Protein AF-A0A970YTY0-F1 (afdb_monomer_lite)

Secondary structure (DSSP, 8-state):
-PPEEETTEEEP-TTSSSHHHHHHHHHHHHHHHHHHHHHHHHTT----HHHHHHHHHHHHHHHHHHTTT-HHHHHHHHHHHHHHHTTS--HHHHHHHHHHHHHHHHSTTHHHHHHTTS-TTSHHHHHHHHHHHHHHHHHHHSTTT---HHHHHHHHHHHTS-TT-----SS-SSHHHHHHHHH-SHHHHHHHHHHHHHHHHHHHHTT-TTS-HHHHHHHHHHHHHHHHH-

Sequence (230 aa):
MPIYHYNGIVRNSLFFETPNICGAFLTLLLIFMVGFLDFSALENKKKDVLSWLVGALVVLTEFLLVCTYSRAAYLATVISLLFLSIGRRAKAVLLSLLLFVALICFLPSGAKRLASFTEFHEGSIANRILLWQGASAMIAQRPFKGMSFQEIGNYYRAVFLPLDIEARYSTMQSDWLTLGCVHGVWLPFILGTIIIGLALAGATLSFHPAISPSDRSILRCCTAVIIAYI

pLDDT: mean 88.22, std 8.6, range [54.47, 97.69]

Foldseek 3Di:
DDFDDDPNATADPPPHPALQVVLLVLLLLLLVLLLVLLLCVVVVPPCDPVSVVSVVVNLVSLLNNLSNLHPLSLVLNLVLLVLLPPPHPRVSSVVSNVSSVVSLVPDVCSVVSVVCVPVCVDPVNVVLVLLLVLLVVLLVVPQAAAAALQCSQVVCCVPRDDPPDDDTDSASVDPLSRCCNHGHNVVSVVVVCVLVVLLVVLSVVLPDPPDDPSVSSVSSSVSSSSSSVD

Radius of gyration: 20.1 Å; chains: 1; bounding box: 49×34×58 Å

Structure (mmCIF, N/CA/C/O backbone):
data_AF-A0A970YTY0-F1
#
_entry.id   AF-A0A970YTY0-F1
#
loop_
_atom_site.group_PDB
_atom_site.id
_atom_site.type_symbol
_atom_site.label_atom_id
_atom_site.label_alt_id
_atom_site.label_comp_id
_atom_site.label_asym_id
_atom_site.label_entity_id
_atom_site.label_seq_id
_atom_site.pdbx_PDB_ins_code
_atom_site.Cartn_x
_atom_site.Cartn_y
_atom_site.Cartn_z
_atom_site.occupancy
_atom_site.B_iso_or_equiv
_atom_site.auth_seq_id
_atom_site.auth_comp_id
_atom_site.auth_asym_id
_atom_site.auth_atom_id
_atom_site.pdbx_PDB_model_num
ATOM 1 N N . MET A 1 1 ? -13.838 1.989 -20.339 1.00 59.25 1 MET A N 1
ATOM 2 C CA . MET A 1 1 ? -12.649 1.556 -19.572 1.00 59.25 1 MET A CA 1
ATOM 3 C C . MET A 1 1 ? -12.219 0.187 -20.066 1.00 59.25 1 MET A C 1
ATOM 5 O O . MET A 1 1 ? -13.100 -0.579 -20.449 1.00 59.25 1 MET A O 1
ATOM 9 N N . PRO A 1 2 ? -10.912 -0.111 -20.107 1.00 69.94 2 PRO A N 1
ATOM 10 C CA . PRO A 1 2 ? -10.429 -1.444 -20.451 1.00 69.94 2 PRO A CA 1
ATOM 11 C C . PRO A 1 2 ? -10.982 -2.487 -19.470 1.00 69.94 2 PRO A C 1
ATOM 13 O O . PRO A 1 2 ? -10.977 -2.270 -18.260 1.00 69.94 2 PRO A O 1
ATOM 16 N N . ILE A 1 3 ? -11.477 -3.606 -20.001 1.00 78.88 3 ILE A N 1
ATOM 17 C CA . ILE A 1 3 ? -11.935 -4.746 -19.202 1.00 78.88 3 ILE A CA 1
ATOM 18 C C . ILE A 1 3 ? -10.732 -5.661 -18.991 1.00 78.88 3 ILE A C 1
ATOM 20 O O . ILE A 1 3 ? -10.117 -6.131 -19.946 1.00 78.88 3 ILE A O 1
ATOM 24 N N . TYR A 1 4 ? -10.382 -5.900 -17.731 1.00 80.06 4 TYR A N 1
ATOM 25 C CA . TYR A 1 4 ? -9.265 -6.767 -17.374 1.00 80.06 4 TYR A CA 1
ATOM 26 C C . TYR A 1 4 ? -9.775 -8.157 -17.032 1.00 80.06 4 TYR A C 1
ATOM 28 O O . TYR A 1 4 ? -10.757 -8.292 -16.309 1.00 80.06 4 TYR A O 1
ATOM 36 N N . HIS A 1 5 ? -9.070 -9.190 -17.486 1.00 78.12 5 HIS A N 1
ATOM 37 C CA . HIS A 1 5 ? -9.417 -10.577 -17.195 1.00 78.12 5 HIS A CA 1
ATOM 38 C C . HIS A 1 5 ? -8.294 -11.286 -16.427 1.00 78.12 5 HIS A C 1
ATOM 40 O O . HIS A 1 5 ? -7.115 -10.963 -16.576 1.00 78.12 5 HIS A O 1
ATOM 46 N N . TYR A 1 6 ? -8.663 -12.259 -15.598 1.00 71.19 6 TYR A N 1
ATOM 47 C CA . TYR A 1 6 ? -7.765 -13.229 -14.974 1.00 71.19 6 TYR A CA 1
ATOM 48 C C . TYR A 1 6 ? -8.424 -14.605 -15.008 1.00 71.19 6 TYR A C 1
ATOM 50 O O . TYR A 1 6 ? -9.521 -14.766 -14.480 1.00 71.19 6 TYR A O 1
ATOM 58 N N . ASN A 1 7 ? -7.779 -15.591 -15.638 1.00 69.88 7 ASN A N 1
ATOM 59 C CA . ASN A 1 7 ? -8.341 -16.936 -15.819 1.00 69.88 7 ASN A CA 1
ATOM 60 C C . ASN A 1 7 ? -9.781 -16.922 -16.376 1.00 69.88 7 ASN A C 1
ATOM 62 O O . ASN A 1 7 ? -10.650 -17.641 -15.891 1.00 69.88 7 ASN A O 1
ATOM 66 N N . GLY A 1 8 ? -10.054 -16.044 -17.349 1.00 76.62 8 GLY A N 1
ATOM 67 C CA . GLY A 1 8 ? -11.388 -15.858 -17.938 1.00 76.62 8 GLY A CA 1
ATOM 68 C C . GLY A 1 8 ? -12.374 -15.040 -17.090 1.00 76.62 8 GLY A C 1
ATOM 69 O O . GLY A 1 8 ? -13.440 -14.685 -17.583 1.00 76.62 8 GLY A O 1
ATOM 70 N N . ILE A 1 9 ? -12.024 -14.672 -15.854 1.00 81.19 9 ILE A N 1
ATOM 71 C CA . ILE A 1 9 ? -12.875 -13.893 -14.944 1.00 81.19 9 ILE A CA 1
ATOM 72 C C . ILE A 1 9 ? -12.567 -12.404 -15.075 1.00 81.19 9 ILE A C 1
ATOM 74 O O . ILE A 1 9 ? -11.403 -12.008 -15.091 1.00 81.19 9 ILE A O 1
ATOM 78 N N . VAL A 1 10 ? -13.606 -11.571 -15.133 1.00 85.88 10 VAL A N 1
ATOM 79 C CA . VAL A 1 10 ? -13.461 -10.111 -15.135 1.00 85.88 10 VAL A CA 1
ATOM 80 C C . VAL A 1 10 ? -12.918 -9.638 -13.785 1.00 85.88 10 VAL A C 1
ATOM 82 O O . VAL A 1 10 ? -13.485 -9.924 -12.732 1.00 85.88 10 VAL A O 1
ATOM 85 N N . ARG A 1 11 ? -11.815 -8.890 -13.818 1.00 88.56 11 ARG A N 1
ATOM 86 C CA . ARG A 1 11 ? -11.248 -8.207 -12.655 1.00 88.56 11 ARG A CA 1
ATOM 87 C C . ARG A 1 11 ? -11.936 -6.863 -12.499 1.00 88.56 11 ARG A C 1
ATOM 89 O O . ARG A 1 11 ? -11.946 -6.062 -13.433 1.00 88.56 11 ARG A O 1
ATOM 96 N N . ASN A 1 12 ? -12.457 -6.595 -11.310 1.00 87.56 12 ASN A N 1
ATOM 97 C CA . ASN A 1 12 ? -13.110 -5.327 -11.042 1.00 87.56 12 ASN A CA 1
ATOM 98 C C . ASN A 1 12 ? -12.061 -4.213 -10.892 1.00 87.56 12 ASN A C 1
ATOM 100 O O . ASN A 1 12 ? -11.167 -4.303 -10.050 1.00 87.56 12 ASN A O 1
ATOM 104 N N . SER A 1 13 ? -12.158 -3.177 -11.724 1.00 89.44 13 SER A N 1
ATOM 105 C CA . SER A 1 13 ? -11.370 -1.945 -11.605 1.00 89.44 13 SER A CA 1
ATOM 106 C C . SER A 1 13 ? -12.210 -0.749 -11.153 1.00 89.44 13 SER A C 1
ATOM 108 O O . SER A 1 13 ? -11.655 0.331 -10.976 1.00 89.44 13 SER A O 1
ATOM 110 N N . LEU A 1 14 ? -13.523 -0.930 -10.946 1.00 90.12 14 LEU A N 1
ATOM 111 C CA . LEU A 1 14 ? -14.486 0.135 -10.665 1.00 90.12 14 LEU A CA 1
ATOM 112 C C . LEU A 1 14 ? -14.332 1.292 -11.669 1.00 90.12 14 LEU A C 1
ATOM 114 O O . LEU A 1 14 ? -14.596 1.118 -12.855 1.00 90.12 14 LEU A O 1
ATOM 118 N N . PHE A 1 15 ? -13.883 2.451 -11.190 1.00 88.94 15 PHE A N 1
ATOM 119 C CA . PHE A 1 15 ? -13.623 3.664 -11.964 1.00 88.94 15 PHE A CA 1
ATOM 120 C C . PHE A 1 15 ? -12.121 3.970 -12.127 1.00 88.94 15 PHE A C 1
ATOM 122 O O . PHE A 1 15 ? -11.757 5.021 -12.648 1.00 88.94 15 PHE A O 1
ATOM 129 N N . PHE A 1 16 ? -11.240 3.070 -11.684 1.00 89.50 16 PHE A N 1
ATOM 130 C CA . PHE A 1 16 ? -9.793 3.218 -11.821 1.00 89.50 16 PHE A CA 1
ATOM 131 C C . PHE A 1 16 ? -9.287 2.644 -13.144 1.00 89.50 16 PHE A C 1
ATOM 133 O O . PHE A 1 16 ? -9.862 1.715 -13.714 1.00 89.50 16 PHE A O 1
ATOM 140 N N . GLU A 1 17 ? -8.140 3.154 -13.594 1.00 86.38 17 GLU A N 1
ATOM 141 C CA . GLU A 1 17 ? -7.495 2.713 -14.834 1.00 86.38 17 GLU A CA 1
ATOM 142 C C . GLU A 1 17 ? -7.106 1.234 -14.815 1.00 86.38 17 GLU A C 1
ATOM 144 O O . GLU A 1 17 ? -7.150 0.570 -15.851 1.00 86.38 17 GLU A O 1
ATOM 149 N N . THR A 1 18 ? -6.723 0.710 -13.645 1.00 87.62 18 THR A N 1
ATOM 150 C CA . THR A 1 18 ? -6.332 -0.691 -13.472 1.00 87.62 18 THR A CA 1
ATOM 151 C C . THR A 1 18 ? -6.898 -1.276 -12.173 1.00 87.62 18 THR A C 1
ATOM 153 O O . THR A 1 18 ? -7.030 -0.564 -11.172 1.00 87.62 18 THR A O 1
ATOM 156 N N . PRO A 1 19 ? -7.158 -2.597 -12.123 1.00 90.06 19 PRO A N 1
ATOM 157 C CA . PRO A 1 19 ? -7.589 -3.276 -10.899 1.00 90.06 19 PRO A CA 1
ATOM 158 C C . PRO A 1 19 ? -6.538 -3.225 -9.780 1.00 90.06 19 PRO A C 1
ATOM 160 O O . PRO A 1 19 ? -6.877 -3.389 -8.614 1.00 90.06 19 PRO A O 1
ATOM 163 N N . ASN A 1 20 ? -5.261 -2.987 -10.100 1.00 90.56 20 ASN A N 1
ATOM 164 C CA . ASN A 1 20 ? -4.217 -2.868 -9.082 1.00 90.56 20 ASN A CA 1
ATOM 165 C C . ASN A 1 20 ? -4.328 -1.536 -8.325 1.00 90.56 20 ASN A C 1
ATOM 167 O O . ASN A 1 20 ? -4.241 -1.543 -7.101 1.00 90.56 20 ASN A O 1
ATOM 171 N N . ILE A 1 21 ? -4.578 -0.430 -9.040 1.00 90.62 21 ILE A N 1
ATOM 172 C CA . ILE A 1 21 ? -4.816 0.892 -8.434 1.00 90.62 21 ILE A CA 1
ATOM 173 C C . ILE A 1 21 ? -6.101 0.852 -7.601 1.00 90.62 21 ILE A C 1
ATOM 175 O O . ILE A 1 21 ? -6.107 1.287 -6.453 1.00 90.62 21 ILE A O 1
ATOM 179 N N . CYS A 1 22 ? -7.162 0.244 -8.146 1.00 94.38 22 CYS A N 1
ATOM 180 C CA . CYS A 1 22 ? -8.400 0.008 -7.406 1.00 94.38 22 CYS A CA 1
ATOM 181 C C . CYS A 1 22 ? -8.146 -0.778 -6.112 1.00 94.38 22 CYS A C 1
ATOM 183 O O . CYS A 1 22 ? -8.628 -0.395 -5.051 1.00 94.38 22 CYS A O 1
ATOM 185 N N . GLY A 1 23 ? -7.368 -1.863 -6.187 1.00 95.00 23 GLY A N 1
ATOM 186 C CA . GLY A 1 23 ? -7.019 -2.677 -5.025 1.00 95.00 23 GLY A CA 1
ATOM 187 C C . GLY A 1 23 ? -6.269 -1.884 -3.956 1.00 95.00 23 GLY A C 1
ATOM 188 O O . GLY A 1 23 ? -6.644 -1.958 -2.793 1.00 95.00 23 GLY A O 1
ATOM 189 N N . ALA A 1 24 ? -5.274 -1.080 -4.345 1.00 93.62 24 ALA A N 1
ATOM 190 C CA . ALA A 1 24 ? -4.529 -0.232 -3.413 1.00 93.62 24 ALA A CA 1
ATOM 191 C C . ALA A 1 24 ? -5.441 0.783 -2.701 1.00 93.62 24 ALA A C 1
ATOM 193 O O . ALA A 1 24 ? -5.400 0.901 -1.478 1.00 93.62 24 ALA A O 1
ATOM 194 N N . PHE A 1 25 ? -6.322 1.461 -3.445 1.00 95.38 25 PHE A N 1
ATOM 195 C CA . PHE A 1 25 ? -7.298 2.385 -2.863 1.00 95.38 25 PHE A CA 1
ATOM 196 C C . PHE A 1 25 ? -8.231 1.687 -1.862 1.00 95.38 25 PHE A C 1
ATOM 198 O O . PHE A 1 25 ? -8.425 2.180 -0.750 1.00 95.38 25 PHE A O 1
ATOM 205 N N . LEU A 1 26 ? -8.778 0.523 -2.231 1.00 96.94 26 LEU A N 1
ATOM 206 C CA . LEU A 1 26 ? -9.669 -0.251 -1.363 1.00 96.94 26 LEU A CA 1
ATOM 207 C C . LEU A 1 26 ? -8.949 -0.761 -0.106 1.00 96.94 26 LEU A C 1
ATOM 209 O O . LEU A 1 26 ? -9.551 -0.754 0.964 1.00 96.94 26 LEU A O 1
ATOM 213 N N . THR A 1 27 ? -7.670 -1.143 -0.201 1.00 97.06 27 THR A N 1
ATOM 214 C CA . THR A 1 27 ? -6.842 -1.501 0.964 1.00 97.06 27 THR A CA 1
ATOM 215 C C . THR A 1 27 ? -6.724 -0.327 1.937 1.00 97.06 27 THR A C 1
ATOM 217 O O . THR A 1 27 ? -6.990 -0.496 3.126 1.00 97.06 27 THR A O 1
ATOM 220 N N . LEU A 1 28 ? -6.377 0.872 1.454 1.00 95.44 28 LEU A N 1
ATOM 221 C CA . LEU A 1 28 ? -6.255 2.057 2.312 1.00 95.44 28 LEU A CA 1
ATOM 222 C C . LEU A 1 28 ? -7.592 2.394 2.983 1.00 95.44 28 LEU A C 1
ATOM 224 O O . LEU A 1 28 ? -7.646 2.583 4.198 1.00 95.44 28 LEU A O 1
ATOM 228 N N . LEU A 1 29 ? -8.676 2.406 2.203 1.00 96.00 29 LEU A N 1
ATOM 229 C CA . LEU A 1 29 ? -10.026 2.668 2.698 1.00 96.00 29 LEU A CA 1
ATOM 230 C C . LEU A 1 29 ? -10.444 1.665 3.785 1.00 96.00 29 LEU A C 1
ATOM 232 O O . LEU A 1 29 ? -10.962 2.067 4.828 1.00 96.00 29 LEU A O 1
ATOM 236 N N . LEU A 1 30 ? -10.168 0.376 3.570 1.00 96.81 30 LEU A N 1
ATOM 237 C CA . LEU A 1 30 ? -10.457 -0.692 4.524 1.00 96.81 30 LEU A CA 1
ATOM 238 C C . LEU A 1 30 ? -9.720 -0.482 5.852 1.00 96.81 30 LEU A C 1
ATOM 240 O O . LEU A 1 30 ? -10.340 -0.569 6.911 1.00 96.81 30 LEU A O 1
ATOM 244 N N . ILE A 1 31 ? -8.422 -0.166 5.808 1.00 95.25 31 ILE A N 1
ATOM 245 C CA . ILE A 1 31 ? -7.604 0.065 7.010 1.00 95.25 31 ILE A CA 1
ATOM 246 C C . ILE A 1 31 ? -8.180 1.221 7.836 1.00 95.25 31 ILE A C 1
ATOM 248 O O . ILE A 1 31 ? -8.316 1.087 9.054 1.00 95.25 31 ILE A O 1
ATOM 252 N N . PHE A 1 32 ? -8.582 2.319 7.186 1.00 93.25 32 PHE A N 1
ATOM 253 C CA . PHE A 1 32 ? -9.233 3.444 7.863 1.00 93.25 32 PHE A CA 1
ATOM 254 C C . PHE A 1 32 ? -10.568 3.051 8.505 1.00 93.25 32 PHE A C 1
ATOM 256 O O . PHE A 1 32 ? -10.809 3.387 9.665 1.00 93.25 32 PHE A O 1
ATOM 263 N N . MET A 1 33 ? -11.429 2.321 7.792 1.00 94.94 33 MET A N 1
ATOM 264 C CA . MET A 1 33 ? -12.733 1.901 8.320 1.00 94.94 33 MET A CA 1
ATOM 265 C C . MET A 1 33 ? -12.596 0.928 9.497 1.00 94.94 33 MET A C 1
ATOM 267 O O . MET A 1 33 ? -13.270 1.085 10.515 1.00 94.94 33 MET A O 1
ATOM 271 N N . VAL A 1 34 ? -11.698 -0.055 9.398 1.00 93.94 34 VAL A N 1
ATOM 272 C CA . VAL A 1 34 ? -11.428 -1.010 10.483 1.00 93.94 34 VAL A CA 1
ATOM 273 C C . VAL A 1 34 ? -10.799 -0.301 11.684 1.00 93.94 34 VAL A C 1
ATOM 275 O O . VAL A 1 34 ? -11.192 -0.563 12.823 1.00 93.94 34 VAL A O 1
ATOM 278 N N . GLY A 1 35 ? -9.872 0.632 11.447 1.00 90.94 35 GLY A N 1
ATOM 279 C CA . GLY A 1 35 ? -9.285 1.474 12.488 1.00 90.94 35 GLY A CA 1
ATOM 280 C C . GLY A 1 35 ? -10.327 2.328 13.213 1.00 90.94 35 GLY A C 1
ATOM 281 O O . GLY A 1 35 ? -10.313 2.388 14.443 1.00 90.94 35 GLY A O 1
ATOM 282 N N . PHE A 1 36 ? -11.275 2.916 12.475 1.00 90.25 36 PHE A N 1
ATOM 283 C CA . PHE A 1 36 ? -12.407 3.650 13.045 1.00 90.25 36 PHE A CA 1
ATOM 284 C C . PHE A 1 36 ? -13.278 2.754 13.931 1.00 90.25 36 PHE A C 1
ATOM 286 O O . PHE A 1 36 ? -13.535 3.108 15.076 1.00 90.25 36 PHE A O 1
ATOM 293 N N . LEU A 1 37 ? -13.683 1.573 13.450 1.00 90.50 37 LEU A N 1
ATOM 294 C CA . LEU A 1 37 ? -14.506 0.645 14.237 1.00 90.50 37 LEU A CA 1
ATOM 295 C C . LEU A 1 37 ? -13.815 0.207 15.531 1.00 90.50 37 LEU A C 1
ATOM 297 O O . LEU A 1 37 ? -14.468 0.073 16.569 1.00 90.50 37 LEU A O 1
ATOM 301 N N . ASP A 1 38 ? -12.501 -0.008 15.483 1.00 86.94 38 ASP A N 1
ATOM 302 C CA . ASP A 1 38 ? -11.731 -0.358 16.672 1.00 86.94 38 ASP A CA 1
ATOM 303 C C . ASP A 1 38 ? -11.605 0.826 17.644 1.00 86.94 38 ASP A C 1
ATOM 305 O O . ASP A 1 38 ? -11.768 0.658 18.850 1.00 86.94 38 ASP A O 1
ATOM 309 N N . PHE A 1 39 ? -11.396 2.041 17.130 1.00 85.38 39 PHE A N 1
ATOM 310 C CA . PHE A 1 39 ? -11.396 3.265 17.931 1.00 85.38 39 PHE A CA 1
ATOM 311 C C . PHE A 1 39 ? -12.751 3.514 18.614 1.00 85.38 39 PHE A C 1
ATOM 313 O O . PHE A 1 39 ? -12.801 3.724 19.826 1.00 85.38 39 PHE A O 1
ATOM 320 N N . SER A 1 40 ? -13.860 3.420 17.877 1.00 85.06 40 SER A N 1
ATOM 321 C CA . SER A 1 40 ? -15.212 3.595 18.420 1.00 85.06 40 SER A CA 1
ATOM 322 C C . SER A 1 40 ? -15.527 2.584 19.522 1.00 85.06 40 SER A C 1
ATOM 324 O O . SER A 1 40 ? -16.184 2.927 20.506 1.00 85.06 40 SER A O 1
ATOM 326 N N . ALA A 1 41 ? -15.024 1.351 19.394 1.00 82.25 41 ALA A N 1
ATOM 327 C CA . ALA A 1 41 ? -15.160 0.333 20.429 1.00 82.25 41 ALA A CA 1
ATOM 328 C C . ALA A 1 41 ? -14.391 0.684 21.718 1.00 82.25 41 ALA A C 1
ATOM 330 O O . ALA A 1 41 ? -14.854 0.335 22.803 1.00 82.25 41 ALA A O 1
ATOM 331 N N . LEU A 1 42 ? -13.250 1.379 21.621 1.00 79.94 42 LEU A N 1
ATOM 332 C CA . LEU A 1 42 ? -12.454 1.805 22.781 1.00 79.94 42 LEU A CA 1
ATOM 333 C C . LEU A 1 42 ? -13.106 2.947 23.560 1.00 79.94 42 LEU A C 1
ATOM 335 O O . LEU A 1 42 ? -13.037 2.963 24.786 1.00 79.94 42 LEU A O 1
ATOM 339 N N . GLU A 1 43 ? -13.760 3.882 22.874 1.00 80.62 43 GLU A N 1
ATOM 340 C CA . GLU A 1 4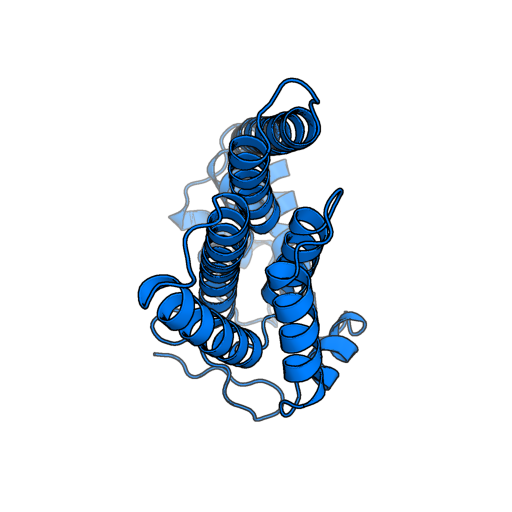3 ? -14.425 5.009 23.537 1.00 80.62 43 GLU A CA 1
ATOM 341 C C . GLU A 1 43 ? -15.737 4.618 24.240 1.00 80.62 43 GLU A C 1
ATOM 343 O O . GLU A 1 43 ? -16.429 5.487 24.768 1.00 80.62 43 GLU A O 1
ATOM 348 N N . ASN A 1 44 ? -16.116 3.328 24.247 1.00 69.38 44 ASN A N 1
ATOM 349 C CA . ASN A 1 44 ? -17.402 2.835 24.761 1.00 69.38 44 ASN A CA 1
ATOM 350 C C . ASN A 1 44 ? -18.613 3.615 24.219 1.00 69.38 44 ASN A C 1
ATOM 352 O O . ASN A 1 44 ? -19.699 3.603 24.810 1.00 69.38 44 ASN A O 1
ATOM 356 N N . LYS A 1 45 ? -18.457 4.275 23.065 1.00 64.75 45 LYS A N 1
ATOM 357 C CA . LYS A 1 45 ? -19.580 4.855 22.344 1.00 64.75 45 LYS A CA 1
ATOM 358 C C . LYS A 1 45 ? -20.476 3.680 21.973 1.00 64.75 45 LYS A C 1
ATOM 360 O O . LYS A 1 45 ? -20.025 2.715 21.353 1.00 64.75 45 LYS A O 1
ATOM 365 N N . LYS A 1 46 ? -21.734 3.704 22.437 1.00 59.44 46 LYS A N 1
ATOM 366 C CA . LYS A 1 46 ? -22.739 2.712 22.025 1.00 59.44 46 LYS A CA 1
ATOM 367 C C . LYS A 1 46 ? -22.649 2.574 20.507 1.00 59.44 46 LYS A C 1
ATOM 369 O O . LYS A 1 46 ? -22.482 3.594 19.849 1.00 59.44 46 LYS A O 1
ATOM 374 N N . LYS A 1 47 ? -22.755 1.342 19.990 1.00 66.75 47 LYS A N 1
ATOM 375 C CA . LYS A 1 47 ? -22.777 1.041 18.548 1.00 66.75 47 LYS A CA 1
ATOM 376 C C . LYS A 1 47 ? -23.888 1.848 17.884 1.00 66.75 47 LYS A C 1
ATOM 378 O O . LYS A 1 47 ? -25.036 1.408 17.822 1.00 66.75 47 LYS A O 1
ATOM 383 N N . ASP A 1 48 ? -23.544 3.055 17.481 1.00 79.62 48 ASP A N 1
ATOM 384 C CA . ASP A 1 48 ? -24.437 3.993 16.848 1.00 79.62 48 ASP A CA 1
ATOM 385 C C . ASP A 1 48 ? -24.696 3.537 15.415 1.00 79.62 48 ASP A C 1
ATOM 387 O O . ASP A 1 48 ? -24.064 2.614 14.889 1.00 79.62 48 ASP A O 1
ATOM 391 N N . VAL A 1 49 ? -25.680 4.165 14.781 1.00 86.06 49 VAL A N 1
ATOM 392 C CA . VAL A 1 49 ? -26.030 3.872 13.388 1.00 86.06 49 VAL A CA 1
ATOM 393 C C . VAL A 1 49 ? -24.794 3.993 12.489 1.00 86.06 49 VAL A C 1
ATOM 395 O O . VAL A 1 49 ? -24.607 3.172 11.595 1.00 86.06 49 VAL A O 1
ATOM 398 N N . LEU A 1 50 ? -23.901 4.945 12.780 1.00 88.75 50 LEU A N 1
ATOM 399 C CA . LEU A 1 50 ? -22.654 5.138 12.047 1.00 88.75 50 LEU A CA 1
ATOM 400 C C . LEU A 1 50 ? -21.736 3.909 12.111 1.00 88.75 50 LEU A C 1
ATOM 402 O O . LEU A 1 50 ? -21.270 3.453 11.072 1.00 88.75 50 LEU A O 1
ATOM 406 N N . SER A 1 51 ? -21.519 3.325 13.290 1.00 88.62 51 SER A N 1
ATOM 407 C CA . SER A 1 51 ? -20.686 2.124 13.450 1.00 88.62 51 SER A CA 1
ATOM 408 C C . SER A 1 51 ? -21.231 0.928 12.659 1.00 88.62 51 SER A C 1
ATOM 410 O O . SER A 1 51 ? -20.464 0.158 12.081 1.00 88.62 51 SER A O 1
ATOM 412 N N . TRP A 1 52 ? -22.556 0.775 12.585 1.00 90.25 52 TRP A N 1
ATOM 413 C CA . TRP A 1 52 ? -23.185 -0.261 11.759 1.00 90.25 52 TRP A CA 1
ATOM 414 C C . TRP A 1 52 ? -23.035 0.007 10.260 1.00 90.25 52 TRP A C 1
ATOM 416 O O . TRP A 1 52 ? -22.716 -0.917 9.512 1.00 90.25 52 TRP A O 1
ATOM 426 N N . LEU A 1 53 ? -23.210 1.259 9.828 1.00 93.50 53 LEU A N 1
ATOM 427 C CA . LEU A 1 53 ? -22.997 1.663 8.436 1.00 93.50 53 LEU A CA 1
ATOM 428 C C . LEU A 1 53 ? -21.545 1.429 8.006 1.00 93.50 53 LEU A C 1
ATOM 430 O O . LEU A 1 53 ? -21.309 0.834 6.958 1.00 93.50 53 LEU A O 1
ATOM 434 N N . VAL A 1 54 ? -20.572 1.818 8.835 1.00 94.75 54 VAL A N 1
ATOM 435 C CA . VAL A 1 54 ? -19.150 1.560 8.566 1.00 94.75 54 VAL A CA 1
ATOM 436 C C . VAL A 1 54 ? -18.870 0.056 8.535 1.00 94.75 54 VAL A C 1
ATOM 438 O O . VAL A 1 54 ? -18.167 -0.404 7.642 1.00 94.75 54 VAL A O 1
ATOM 441 N N . GLY A 1 55 ? -19.468 -0.734 9.432 1.00 94.75 55 GLY A N 1
ATOM 442 C CA . GLY A 1 55 ? -19.367 -2.197 9.395 1.00 94.75 55 GLY A CA 1
ATOM 443 C C . GLY A 1 55 ? -19.871 -2.806 8.081 1.00 94.75 55 GLY A C 1
ATOM 444 O O . GLY A 1 55 ? -19.199 -3.656 7.502 1.00 94.75 55 GLY A O 1
ATOM 445 N N . ALA A 1 56 ? -21.010 -2.340 7.565 1.00 95.88 56 ALA A N 1
ATOM 446 C CA . ALA A 1 56 ? -21.518 -2.774 6.263 1.00 95.88 56 ALA A CA 1
ATOM 447 C C . ALA A 1 56 ? -20.582 -2.362 5.109 1.00 95.88 56 ALA A C 1
ATOM 449 O O . ALA A 1 56 ? -20.342 -3.149 4.191 1.00 95.88 56 ALA A O 1
ATOM 450 N N . LEU A 1 57 ? -20.005 -1.157 5.178 1.00 97.12 57 LEU A N 1
ATOM 451 C CA . LEU A 1 57 ? -19.031 -0.676 4.195 1.00 97.12 57 LEU A CA 1
ATOM 452 C C . LEU A 1 57 ? -17.719 -1.468 4.226 1.00 97.12 57 LEU A C 1
ATOM 454 O O . LEU A 1 57 ? -17.147 -1.691 3.163 1.00 97.12 57 LEU A O 1
ATOM 458 N N . VAL A 1 58 ? -17.267 -1.943 5.391 1.00 97.50 58 VAL A N 1
ATOM 459 C CA . VAL A 1 58 ? -16.106 -2.846 5.506 1.00 97.50 58 VAL A CA 1
ATOM 460 C C . VAL A 1 58 ? -16.349 -4.128 4.715 1.00 97.50 58 VAL A C 1
ATOM 462 O O . VAL A 1 58 ? -15.539 -4.473 3.859 1.00 97.50 58 VAL A O 1
ATOM 465 N N . VAL A 1 59 ? -17.497 -4.784 4.926 1.00 97.50 59 VAL A N 1
ATOM 466 C CA . VAL A 1 59 ? -17.858 -6.024 4.214 1.00 97.50 59 VAL A CA 1
ATOM 467 C C . VAL A 1 59 ? -17.892 -5.800 2.700 1.00 97.50 59 VAL A C 1
ATOM 469 O O . VAL A 1 59 ? -17.321 -6.582 1.938 1.00 97.50 59 VAL A O 1
ATOM 472 N N . LEU A 1 60 ? -18.526 -4.712 2.252 1.00 97.31 60 LEU A N 1
ATOM 473 C CA . LEU A 1 60 ? -18.582 -4.359 0.833 1.00 97.31 60 LEU A CA 1
ATOM 474 C C . LEU A 1 60 ? -17.185 -4.075 0.260 1.00 97.31 60 LEU A C 1
ATOM 476 O O . LEU A 1 60 ? -16.859 -4.538 -0.832 1.00 97.31 60 LEU A O 1
ATOM 480 N N . THR A 1 61 ? -16.356 -3.333 0.994 1.00 97.69 61 THR A N 1
ATOM 481 C CA . THR A 1 61 ? -14.999 -2.962 0.572 1.00 97.69 61 THR A CA 1
ATOM 482 C C . THR A 1 61 ? -14.119 -4.198 0.426 1.00 97.69 61 THR A C 1
ATOM 484 O O . THR A 1 61 ? -13.443 -4.332 -0.591 1.00 97.69 61 THR A O 1
ATOM 487 N N . GLU A 1 62 ? -14.163 -5.136 1.376 1.00 97.38 62 GLU A N 1
ATOM 488 C CA . GLU A 1 62 ? -13.421 -6.399 1.283 1.00 97.38 62 GLU A CA 1
ATOM 489 C C . GLU A 1 62 ? -13.869 -7.239 0.089 1.00 97.38 62 GLU A C 1
ATOM 491 O O . GLU A 1 62 ? -13.028 -7.732 -0.664 1.00 97.38 62 GLU A O 1
ATOM 496 N N . PHE A 1 63 ? -15.181 -7.352 -0.138 1.00 96.12 63 PHE A N 1
ATOM 497 C CA . PHE A 1 63 ? -15.709 -8.061 -1.301 1.00 96.12 63 PHE A CA 1
ATOM 498 C C . PHE A 1 63 ? -15.184 -7.459 -2.614 1.00 96.12 63 PHE A C 1
ATOM 500 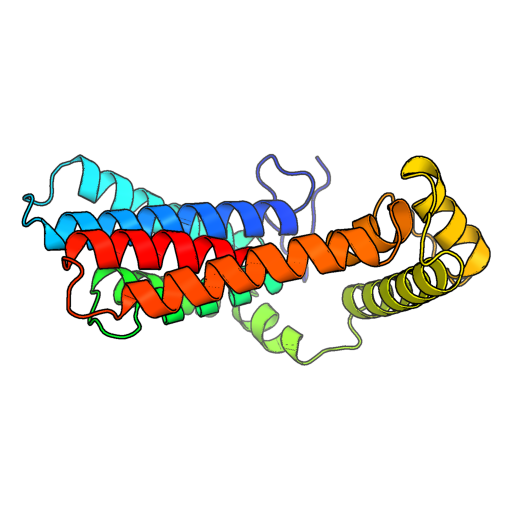O O . PHE A 1 63 ? -14.649 -8.178 -3.464 1.00 96.12 63 PHE A O 1
ATOM 507 N N . LEU A 1 64 ? -15.275 -6.132 -2.764 1.00 95.81 64 LEU A N 1
ATOM 508 C CA . LEU A 1 64 ? -14.762 -5.425 -3.939 1.00 95.81 64 LEU A CA 1
ATOM 509 C C . LEU A 1 64 ? -13.246 -5.592 -4.093 1.00 95.81 64 LEU A C 1
ATOM 511 O O . LEU A 1 64 ? -12.775 -5.798 -5.212 1.00 95.81 64 LEU A O 1
ATOM 515 N N . LEU A 1 65 ? -12.495 -5.561 -2.988 1.00 96.00 65 LEU A N 1
ATOM 516 C CA . LEU A 1 65 ? -11.044 -5.742 -2.973 1.00 96.00 65 LEU A CA 1
ATOM 517 C C . LEU A 1 65 ? -10.669 -7.132 -3.490 1.00 96.00 65 LEU A C 1
ATOM 519 O O . LEU A 1 65 ? -9.826 -7.239 -4.383 1.00 96.00 65 LEU A O 1
ATOM 523 N N . VAL A 1 66 ? -11.338 -8.190 -3.023 1.00 94.56 66 VAL A N 1
ATOM 524 C CA . VAL A 1 66 ? -11.124 -9.558 -3.529 1.00 94.56 66 VAL A CA 1
ATOM 525 C C . VAL A 1 66 ? -11.497 -9.661 -5.016 1.00 94.56 66 VAL A C 1
ATOM 527 O O . VAL A 1 66 ? -10.782 -10.277 -5.804 1.00 94.56 66 VAL A O 1
ATOM 530 N N . CYS A 1 67 ? -12.528 -8.950 -5.475 1.00 92.69 67 CYS A N 1
ATOM 531 C CA . CYS A 1 67 ? -12.887 -8.924 -6.899 1.00 92.69 67 CYS A CA 1
ATOM 532 C C . CYS A 1 67 ? -11.854 -8.216 -7.803 1.00 92.69 67 CYS A C 1
ATOM 534 O O . CYS A 1 67 ? -11.930 -8.333 -9.030 1.00 92.69 67 CYS A O 1
ATOM 536 N N . THR A 1 68 ? -10.868 -7.503 -7.245 1.00 93.19 68 THR A N 1
ATOM 537 C CA . THR A 1 68 ? -9.757 -6.932 -8.034 1.00 93.19 68 THR A CA 1
ATOM 538 C C . THR A 1 68 ? -8.727 -7.986 -8.456 1.00 93.19 68 THR A C 1
ATOM 540 O O . THR A 1 68 ? -7.964 -7.772 -9.411 1.00 93.19 68 THR A O 1
ATOM 543 N N . TYR A 1 69 ? -8.657 -9.117 -7.741 1.00 90.12 69 TYR A N 1
ATOM 544 C CA . TYR A 1 69 ? -7.630 -10.157 -7.892 1.00 90.12 69 TYR A CA 1
ATOM 545 C C . TYR A 1 69 ? -6.187 -9.604 -7.900 1.00 90.12 69 TYR A C 1
ATOM 547 O O . TYR A 1 69 ? -5.289 -10.137 -8.569 1.00 90.12 69 TYR A O 1
ATOM 555 N N . SER A 1 70 ? -5.953 -8.491 -7.194 1.00 90.31 70 SER A N 1
ATOM 556 C CA . SER A 1 70 ? -4.635 -7.869 -7.054 1.00 90.31 70 SER A CA 1
ATOM 557 C C . SER A 1 70 ? -3.844 -8.537 -5.925 1.00 90.31 70 SER A C 1
ATOM 559 O O . SER A 1 70 ? -4.111 -8.310 -4.749 1.00 90.31 70 SER A O 1
ATOM 561 N N . ARG A 1 71 ? -2.824 -9.330 -6.285 1.00 87.56 71 ARG A N 1
ATOM 562 C CA . ARG A 1 71 ? -1.913 -9.987 -5.323 1.00 87.56 71 ARG A CA 1
ATOM 563 C C . ARG A 1 71 ? -1.281 -8.994 -4.348 1.00 87.56 71 ARG A C 1
ATOM 565 O O . ARG A 1 71 ? -1.255 -9.243 -3.150 1.00 87.56 71 ARG A O 1
ATOM 572 N N . ALA A 1 72 ? -0.808 -7.863 -4.870 1.00 87.88 72 ALA A N 1
ATOM 573 C CA . ALA A 1 72 ? -0.194 -6.821 -4.055 1.00 87.88 72 ALA A CA 1
ATOM 574 C C . ALA A 1 72 ? -1.194 -6.241 -3.043 1.00 87.88 72 ALA A C 1
ATOM 576 O O . ALA A 1 72 ? -0.853 -6.104 -1.876 1.00 87.88 72 ALA A O 1
ATOM 577 N N . ALA A 1 73 ? -2.445 -6.000 -3.459 1.00 93.06 73 ALA A N 1
ATOM 578 C CA . ALA A 1 73 ? -3.484 -5.520 -2.547 1.00 93.06 73 ALA A CA 1
ATOM 579 C C . ALA A 1 73 ? -3.819 -6.557 -1.465 1.00 93.06 73 ALA A C 1
ATOM 581 O O . ALA A 1 73 ? -3.986 -6.193 -0.310 1.00 93.06 73 ALA A O 1
ATOM 582 N N . TYR A 1 74 ? -3.863 -7.854 -1.802 1.00 94.12 74 TYR A N 1
ATOM 583 C CA . TYR A 1 74 ? -4.106 -8.905 -0.804 1.00 94.12 74 TYR A CA 1
ATOM 584 C C . TYR A 1 74 ? -3.012 -8.926 0.259 1.00 94.12 74 TYR A C 1
ATOM 586 O O . TYR A 1 74 ? -3.312 -8.962 1.450 1.00 94.12 74 TYR A O 1
ATOM 594 N N . LEU A 1 75 ? -1.752 -8.883 -0.179 1.00 92.50 75 LEU A N 1
ATOM 595 C CA . LEU A 1 75 ? -0.606 -8.896 0.719 1.00 92.50 75 LEU A CA 1
ATOM 596 C C . LEU A 1 75 ? -0.581 -7.645 1.607 1.00 92.50 75 LEU A C 1
ATOM 598 O O . LEU A 1 75 ? -0.465 -7.779 2.823 1.00 92.50 75 LEU A O 1
ATOM 602 N N . ALA A 1 76 ? -0.760 -6.458 1.018 1.00 93.94 76 ALA A N 1
ATOM 603 C CA . ALA A 1 76 ? -0.820 -5.195 1.751 1.00 93.94 76 ALA A CA 1
ATOM 604 C C . ALA A 1 76 ? -1.942 -5.205 2.802 1.00 93.94 76 ALA A C 1
ATOM 606 O O . ALA A 1 76 ? -1.701 -4.894 3.966 1.00 93.94 76 ALA A O 1
ATOM 607 N N . THR A 1 77 ? -3.146 -5.659 2.433 1.00 95.56 77 THR A N 1
ATOM 608 C CA . THR A 1 77 ? -4.277 -5.784 3.364 1.00 95.56 77 THR A CA 1
ATOM 609 C C . THR A 1 77 ? -3.954 -6.705 4.539 1.00 95.56 77 THR A C 1
ATOM 611 O O . THR A 1 77 ? -4.170 -6.323 5.689 1.00 95.56 77 THR A O 1
ATOM 614 N N . VAL A 1 78 ? -3.408 -7.900 4.284 1.00 94.94 78 VAL A N 1
ATOM 615 C CA . VAL A 1 78 ? -3.065 -8.855 5.351 1.00 94.94 78 VAL A CA 1
ATOM 616 C C . VAL A 1 78 ? -1.996 -8.281 6.278 1.00 94.94 78 VAL A C 1
ATOM 618 O O . VAL A 1 78 ? -2.177 -8.314 7.493 1.00 94.94 78 VAL A O 1
ATOM 621 N N . ILE A 1 79 ? -0.913 -7.716 5.735 1.00 94.25 79 ILE A N 1
ATOM 622 C CA . ILE A 1 79 ? 0.173 -7.132 6.537 1.00 94.25 79 ILE A CA 1
ATOM 623 C C . ILE A 1 79 ? -0.355 -5.989 7.411 1.00 94.25 79 ILE A C 1
ATOM 625 O O . ILE A 1 79 ? -0.084 -5.963 8.613 1.00 94.25 79 ILE A O 1
ATOM 629 N N . SER A 1 80 ? -1.151 -5.079 6.849 1.00 93.19 80 SER A N 1
ATOM 630 C CA . SER A 1 80 ? -1.685 -3.940 7.596 1.00 93.19 80 SER A CA 1
ATOM 631 C C . SER A 1 80 ? -2.697 -4.349 8.666 1.00 93.19 80 SER A C 1
ATOM 633 O O . SER A 1 80 ? -2.642 -3.823 9.778 1.00 93.19 80 SER A O 1
ATOM 635 N N . LEU A 1 81 ? -3.581 -5.317 8.397 1.00 93.19 81 LEU A N 1
ATOM 636 C CA . LEU A 1 81 ? -4.502 -5.849 9.410 1.00 93.19 81 LEU A CA 1
ATOM 637 C C . LEU A 1 81 ? -3.753 -6.592 10.525 1.00 93.19 81 LEU A C 1
ATOM 639 O O . LEU A 1 81 ? -4.062 -6.408 11.704 1.00 93.19 81 LEU A O 1
ATOM 643 N N . LEU A 1 82 ? -2.730 -7.383 10.182 1.00 92.81 82 LEU A N 1
ATOM 644 C CA . LEU A 1 82 ? -1.871 -8.028 11.174 1.00 92.81 82 LEU A CA 1
ATOM 645 C C . LEU A 1 82 ? -1.176 -6.983 12.043 1.00 92.81 82 LEU A C 1
ATOM 647 O O . LEU A 1 82 ? -1.242 -7.093 13.265 1.00 92.81 82 LEU A O 1
ATOM 651 N N . PHE A 1 83 ? -0.607 -5.934 11.447 1.00 90.38 83 PHE A N 1
ATOM 652 C CA . PHE A 1 83 ? -0.006 -4.831 12.191 1.00 90.38 83 PHE A CA 1
ATOM 653 C C . PHE A 1 83 ? -1.015 -4.152 13.134 1.00 90.38 83 PHE A C 1
ATOM 655 O O . PHE A 1 83 ? -0.718 -3.953 14.314 1.00 90.38 83 PHE A O 1
ATOM 662 N N . LEU A 1 84 ? -2.242 -3.878 12.670 1.00 89.06 84 LEU A N 1
ATOM 663 C CA . LEU A 1 84 ? -3.312 -3.321 13.509 1.00 89.06 84 LEU A CA 1
ATOM 664 C C . LEU A 1 84 ? -3.681 -4.215 14.700 1.00 89.06 84 LEU A C 1
ATOM 666 O O . LEU A 1 84 ? -4.122 -3.694 15.732 1.00 89.06 84 LEU A O 1
ATOM 670 N N . SER A 1 85 ? -3.511 -5.533 14.567 1.00 87.88 85 SER A N 1
ATOM 671 C CA . SER A 1 85 ? -3.793 -6.518 15.615 1.00 87.88 85 SER A CA 1
ATOM 672 C C . SER A 1 85 ? -2.683 -6.645 16.670 1.00 87.88 85 SER A C 1
ATOM 674 O O . SER A 1 85 ? -2.924 -7.177 17.755 1.00 87.88 85 SER A O 1
ATOM 676 N N . ILE A 1 86 ? -1.471 -6.135 16.412 1.00 85.12 86 ILE A N 1
ATOM 677 C CA . ILE A 1 86 ? -0.348 -6.281 17.349 1.00 85.12 86 ILE A CA 1
ATOM 678 C C . ILE A 1 86 ? -0.666 -5.565 18.668 1.00 85.12 86 ILE A C 1
ATOM 680 O O . ILE A 1 86 ? -1.076 -4.404 18.711 1.00 85.12 86 ILE A O 1
ATOM 684 N N . GLY A 1 87 ? -0.464 -6.277 19.779 1.00 69.12 87 GLY A N 1
ATOM 685 C CA . GLY A 1 87 ? -0.626 -5.735 21.127 1.00 69.12 87 GLY A CA 1
ATOM 686 C C . GLY A 1 87 ? -2.074 -5.434 21.528 1.00 69.12 87 GLY A C 1
ATOM 687 O O . GLY A 1 87 ? -2.274 -4.671 22.471 1.00 69.12 87 GLY A O 1
ATOM 688 N N . ARG A 1 88 ? -3.086 -5.970 20.821 1.00 70.94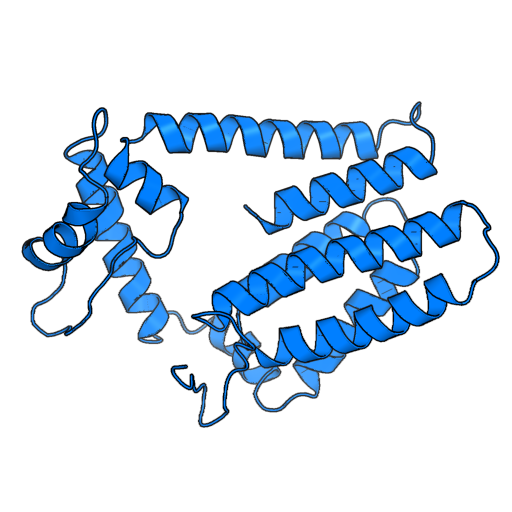 88 ARG A N 1
ATOM 689 C CA . ARG A 1 88 ? -4.502 -5.903 21.235 1.00 70.94 88 ARG A CA 1
ATOM 690 C C . ARG A 1 88 ? -5.362 -7.000 20.601 1.00 70.94 88 ARG A C 1
ATOM 692 O O . ARG A 1 88 ? -5.204 -7.340 19.438 1.00 70.94 88 ARG A O 1
ATOM 699 N N . ARG A 1 89 ? -6.371 -7.489 21.328 1.00 67.50 89 ARG A N 1
ATOM 700 C CA . ARG A 1 89 ? -7.438 -8.334 20.755 1.00 67.50 89 ARG A CA 1
ATOM 701 C C . ARG A 1 89 ? -8.542 -7.458 20.157 1.00 67.50 89 ARG A C 1
ATOM 703 O O . ARG A 1 89 ? -9.659 -7.418 20.671 1.00 67.50 89 ARG A O 1
ATOM 710 N N . ALA A 1 90 ? -8.205 -6.734 19.093 1.00 80.31 90 ALA A N 1
ATOM 711 C CA . ALA A 1 90 ? -9.148 -5.907 18.346 1.00 80.31 90 ALA A CA 1
ATOM 712 C C . ALA A 1 90 ? -10.149 -6.806 17.606 1.00 80.31 90 ALA A C 1
ATOM 714 O O . ALA A 1 90 ? -9.848 -7.349 16.542 1.00 80.31 90 ALA A O 1
ATOM 715 N N . LYS A 1 91 ? -11.341 -7.006 18.188 1.00 88.31 91 LYS A N 1
ATOM 716 C CA . LYS A 1 91 ? -12.377 -7.883 17.610 1.00 88.31 91 LYS A CA 1
ATOM 717 C C . LYS A 1 91 ? -12.719 -7.481 16.174 1.00 88.31 91 LYS A C 1
ATOM 719 O O . LYS A 1 91 ? -12.872 -8.363 15.341 1.00 88.31 91 LYS A O 1
ATOM 724 N N . ALA A 1 92 ? -12.799 -6.180 15.882 1.00 89.81 92 ALA A N 1
ATOM 725 C CA . ALA A 1 92 ? -13.075 -5.677 14.536 1.00 89.81 92 ALA A CA 1
ATOM 726 C C . ALA A 1 92 ? -11.984 -6.085 13.531 1.00 89.81 92 ALA A C 1
ATOM 728 O O . ALA A 1 92 ? -12.302 -6.588 12.459 1.00 89.81 92 ALA A O 1
ATOM 729 N N . VAL A 1 93 ? -10.708 -5.955 13.915 1.00 92.56 93 VAL A N 1
ATOM 730 C CA . VAL A 1 93 ? -9.560 -6.360 13.086 1.00 92.56 93 VAL A CA 1
ATOM 731 C C . VAL A 1 93 ? -9.562 -7.869 12.847 1.00 92.56 93 VAL A C 1
ATOM 733 O O . VAL A 1 93 ? -9.390 -8.305 11.716 1.00 92.56 93 VAL A O 1
ATOM 736 N N . LEU A 1 94 ? -9.797 -8.675 13.890 1.00 93.06 94 LEU A N 1
ATOM 737 C CA . LEU A 1 94 ? -9.851 -10.133 13.752 1.00 93.06 94 LEU A CA 1
ATOM 738 C C . LEU A 1 94 ? -11.014 -10.578 12.854 1.00 93.06 94 LEU A C 1
ATOM 740 O O . LEU A 1 94 ? -10.830 -11.452 12.015 1.00 93.06 94 LEU A O 1
ATOM 744 N N . LEU A 1 95 ? -12.198 -9.982 13.019 1.00 94.44 95 LEU A N 1
ATOM 745 C CA . LEU A 1 95 ? -13.363 -10.290 12.186 1.00 94.44 95 LEU A CA 1
ATOM 746 C C . LEU A 1 95 ? -13.131 -9.904 10.722 1.00 94.44 95 LEU A C 1
ATOM 748 O O . LEU A 1 95 ? -13.445 -10.706 9.850 1.00 94.44 95 LEU A O 1
ATOM 752 N N . SER A 1 96 ? -12.543 -8.732 10.467 1.00 96.00 96 SER A N 1
ATOM 753 C CA . SER A 1 96 ? -12.133 -8.293 9.126 1.00 96.00 96 SER A CA 1
ATOM 754 C C . SER A 1 96 ? -11.106 -9.253 8.518 1.00 96.00 96 SER A C 1
ATOM 756 O O . SER A 1 96 ? -11.308 -9.757 7.422 1.00 96.00 96 SER A O 1
ATOM 758 N N . LEU A 1 97 ? -10.061 -9.639 9.260 1.00 95.56 97 LEU A N 1
ATOM 759 C CA . LEU A 1 97 ? -9.062 -10.592 8.765 1.00 95.56 97 LEU A CA 1
ATOM 760 C C . LEU A 1 97 ? -9.679 -11.959 8.418 1.00 95.56 97 LEU A C 1
ATOM 762 O O . LEU A 1 97 ? -9.372 -12.525 7.370 1.00 95.56 97 LEU A O 1
ATOM 766 N N . LEU A 1 98 ? -10.558 -12.488 9.276 1.00 95.56 98 LEU A N 1
ATOM 767 C CA . LEU A 1 98 ? -11.243 -13.761 9.033 1.00 95.56 98 LEU A CA 1
ATOM 768 C C . LEU A 1 98 ? -12.189 -13.682 7.833 1.00 95.56 98 LEU A C 1
ATOM 770 O O . LEU A 1 98 ? -12.207 -14.603 7.017 1.00 95.56 98 LEU A O 1
ATOM 774 N N . LEU A 1 99 ? -12.950 -12.592 7.714 1.00 96.56 99 LEU A N 1
ATOM 775 C CA . LEU A 1 99 ? -13.842 -12.357 6.583 1.00 96.56 99 LEU A CA 1
ATOM 776 C C . LEU A 1 99 ? -13.050 -12.238 5.280 1.00 96.56 99 LEU A C 1
ATOM 778 O O . LEU A 1 99 ? -13.390 -12.904 4.306 1.00 96.56 99 LEU A O 1
ATOM 782 N N . PHE A 1 100 ? -11.955 -11.481 5.280 1.00 96.06 100 PHE A N 1
ATOM 783 C CA . PHE A 1 100 ? -11.086 -11.318 4.124 1.00 96.06 100 PHE A CA 1
ATOM 784 C C . PHE A 1 100 ? -10.512 -12.656 3.640 1.00 96.06 100 PHE A C 1
ATOM 786 O O . PHE A 1 100 ? -10.600 -12.985 2.455 1.00 96.06 100 PHE A O 1
ATOM 793 N N . VAL A 1 101 ? -9.984 -13.471 4.560 1.00 94.31 101 VAL A N 1
ATOM 794 C CA . VAL A 1 101 ? -9.484 -14.819 4.243 1.00 94.31 101 VAL A CA 1
ATOM 795 C C . VAL A 1 101 ? -10.611 -15.709 3.714 1.00 94.31 101 VAL A C 1
ATOM 797 O O . VAL A 1 101 ? -10.430 -16.375 2.695 1.00 94.31 101 VAL A O 1
ATOM 800 N N . ALA A 1 102 ? -11.788 -15.683 4.346 1.00 94.56 102 ALA A N 1
ATOM 801 C CA . ALA A 1 102 ? -12.946 -16.441 3.882 1.00 94.56 102 ALA A CA 1
ATOM 802 C C . ALA A 1 102 ? -13.346 -16.032 2.455 1.00 94.56 102 ALA A C 1
ATOM 804 O O . ALA A 1 102 ? -13.493 -16.895 1.593 1.00 94.56 102 ALA A O 1
ATOM 805 N N . LEU A 1 103 ? -13.449 -14.733 2.167 1.00 94.25 103 LEU A N 1
ATOM 806 C CA . LEU A 1 103 ? -13.771 -14.227 0.833 1.00 94.25 103 LEU A CA 1
ATOM 807 C C . LEU A 1 103 ? -12.765 -14.716 -0.214 1.00 94.25 103 LEU A C 1
ATOM 809 O O . LEU A 1 103 ? -13.177 -15.175 -1.276 1.00 94.25 103 LEU A O 1
ATOM 813 N N . ILE A 1 104 ? -11.463 -14.705 0.080 1.00 92.00 104 ILE A N 1
ATOM 814 C CA . ILE A 1 104 ? -10.456 -15.235 -0.852 1.00 92.00 104 ILE A CA 1
ATOM 815 C C . ILE A 1 104 ? -10.651 -16.740 -1.102 1.00 92.00 104 ILE A C 1
ATOM 817 O O . ILE A 1 104 ? -10.501 -17.197 -2.238 1.00 92.00 104 ILE A O 1
ATOM 821 N N . CYS A 1 105 ? -10.984 -17.511 -0.066 1.00 89.56 105 CYS A N 1
ATOM 822 C CA . CYS A 1 105 ? -11.215 -18.951 -0.180 1.00 89.56 105 CYS A CA 1
ATOM 823 C C . CYS A 1 105 ? -12.497 -19.299 -0.953 1.00 89.56 105 CYS A C 1
ATOM 825 O O . CYS A 1 105 ? -12.495 -20.269 -1.708 1.00 89.56 105 CYS A O 1
ATOM 827 N N . PHE A 1 106 ? -13.574 -18.527 -0.777 1.00 88.88 106 PHE A N 1
ATOM 828 C CA . PHE A 1 106 ? -14.886 -18.823 -1.360 1.00 88.88 106 PHE A CA 1
ATOM 829 C C . PHE A 1 106 ? -15.126 -18.175 -2.731 1.00 88.88 106 PHE A C 1
ATOM 831 O O . PHE A 1 106 ? -15.941 -18.690 -3.498 1.00 88.88 106 PHE A O 1
ATOM 838 N N . LEU A 1 107 ? -14.446 -17.073 -3.076 1.00 86.00 107 LEU A N 1
ATOM 839 C CA . LEU A 1 107 ? -14.633 -16.444 -4.384 1.00 86.00 107 LEU A CA 1
ATOM 840 C C . LEU A 1 107 ? -13.953 -17.249 -5.510 1.00 86.00 107 LEU A C 1
ATOM 842 O O . LEU A 1 107 ? -12.822 -17.726 -5.347 1.00 86.00 107 LEU A O 1
ATOM 846 N N . PRO A 1 108 ? -14.594 -17.354 -6.694 1.00 73.88 108 PRO A N 1
ATOM 847 C CA . PRO A 1 108 ? -14.015 -18.026 -7.853 1.00 73.88 108 PRO A CA 1
ATOM 848 C C . PRO A 1 108 ? -12.616 -17.493 -8.180 1.00 73.88 108 PRO A C 1
ATOM 850 O O . PRO A 1 108 ? -12.411 -16.297 -8.319 1.00 73.88 108 PRO A O 1
ATOM 853 N N . SER A 1 109 ? -11.631 -18.381 -8.312 1.00 81.00 109 SER A N 1
ATOM 854 C CA . SER A 1 109 ? -10.222 -18.028 -8.571 1.00 81.00 109 SER A CA 1
ATOM 855 C C . SER A 1 109 ? -9.508 -17.194 -7.494 1.00 81.00 109 SER A C 1
ATOM 857 O O . SER A 1 109 ? -8.334 -16.882 -7.690 1.00 81.00 109 SER A O 1
ATOM 859 N N . GLY A 1 110 ? -10.126 -16.896 -6.344 1.00 77.81 110 GLY A N 1
ATOM 860 C CA . GLY A 1 110 ? -9.452 -16.231 -5.222 1.00 77.81 110 GLY A CA 1
ATOM 861 C C . GLY A 1 110 ? -8.297 -17.078 -4.675 1.00 77.81 110 GLY A C 1
ATOM 862 O O . GLY A 1 110 ? -7.145 -16.639 -4.672 1.00 77.81 110 GLY A O 1
ATOM 863 N N . ALA A 1 111 ? -8.571 -18.345 -4.353 1.00 77.19 111 ALA A N 1
ATOM 864 C CA . ALA A 1 111 ? -7.552 -19.315 -3.946 1.00 77.19 111 ALA A CA 1
ATOM 865 C C . ALA A 1 111 ? -6.510 -19.590 -5.048 1.00 77.19 111 ALA A C 1
ATOM 867 O O . ALA A 1 111 ? -5.320 -19.699 -4.762 1.00 77.19 111 ALA A O 1
ATOM 868 N N . LYS A 1 112 ? -6.924 -19.624 -6.326 1.00 80.06 112 LYS A N 1
ATOM 869 C CA . LYS A 1 112 ? -5.984 -19.745 -7.460 1.00 80.06 112 LYS A CA 1
ATOM 870 C C . LYS A 1 112 ? -5.042 -18.546 -7.533 1.00 80.06 112 LYS A C 1
ATOM 872 O O . LYS A 1 112 ? -3.869 -18.705 -7.849 1.00 80.06 112 LYS A O 1
ATOM 877 N N . ARG A 1 113 ? -5.526 -17.350 -7.180 1.00 79.75 113 ARG A N 1
ATOM 878 C CA . ARG A 1 113 ? -4.684 -16.158 -7.119 1.00 79.75 113 ARG A CA 1
ATOM 879 C C . ARG A 1 113 ? -3.652 -16.243 -5.998 1.00 79.75 113 ARG A C 1
ATOM 881 O O . ARG A 1 113 ? -2.516 -15.835 -6.227 1.00 79.75 113 ARG A O 1
ATOM 888 N N . LEU A 1 114 ? -4.008 -16.816 -4.846 1.00 76.56 114 LEU A N 1
ATOM 889 C CA . LEU A 1 114 ? -3.040 -17.137 -3.790 1.00 76.56 114 LEU A CA 1
ATOM 890 C C . LEU A 1 114 ? -2.008 -18.175 -4.256 1.00 76.56 114 LEU A C 1
ATOM 892 O O . LEU A 1 114 ? -0.816 -17.970 -4.063 1.00 76.56 114 LEU A O 1
ATOM 896 N N . ALA A 1 115 ? -2.439 -19.241 -4.933 1.00 77.06 115 ALA A N 1
ATOM 897 C CA . ALA A 1 115 ? -1.525 -20.248 -5.477 1.00 77.06 115 ALA A CA 1
ATOM 898 C C . ALA A 1 115 ? -0.564 -19.654 -6.528 1.00 77.06 115 ALA A C 1
ATOM 900 O O . ALA A 1 115 ? 0.621 -19.967 -6.533 1.00 77.06 115 ALA A O 1
ATOM 901 N N . SER A 1 116 ? -1.027 -18.697 -7.340 1.00 75.75 116 SER A N 1
ATOM 902 C CA . SER A 1 116 ? -0.186 -18.011 -8.334 1.00 75.75 116 SER A CA 1
ATOM 903 C C . SER A 1 116 ? 0.914 -17.116 -7.739 1.00 75.75 116 SER A C 1
ATOM 905 O O . SER A 1 116 ? 1.679 -16.519 -8.493 1.00 75.75 116 SER A O 1
ATOM 907 N N . PHE A 1 117 ? 1.020 -16.957 -6.411 1.00 69.62 117 PHE A N 1
ATOM 908 C CA . PHE A 1 117 ? 2.171 -16.261 -5.813 1.00 69.62 117 PHE A CA 1
ATOM 909 C C . PHE A 1 117 ? 3.489 -17.012 -6.037 1.00 69.62 117 PHE A C 1
ATOM 911 O O . PHE A 1 117 ? 4.535 -16.372 -6.079 1.00 69.62 117 PHE A O 1
ATOM 918 N N . THR A 1 118 ? 3.449 -18.337 -6.204 1.00 65.62 118 THR A N 1
ATOM 919 C CA . THR A 1 118 ? 4.649 -19.160 -6.423 1.00 65.62 118 THR A CA 1
ATOM 920 C C . THR A 1 118 ? 5.014 -19.315 -7.902 1.00 65.62 118 THR A C 1
ATOM 922 O O . THR A 1 118 ? 6.076 -19.842 -8.226 1.00 65.62 118 THR A O 1
ATOM 925 N N . GLU A 1 119 ? 4.164 -18.842 -8.816 1.00 68.31 119 GLU A N 1
ATOM 926 C CA . GLU A 1 119 ? 4.364 -18.945 -10.264 1.00 68.31 119 GLU A CA 1
ATOM 927 C C . GLU A 1 119 ? 5.065 -17.696 -10.817 1.00 68.31 119 GLU A C 1
ATOM 929 O O . GLU A 1 119 ? 4.461 -16.806 -11.416 1.00 68.31 119 GLU A O 1
ATOM 934 N N . PHE A 1 120 ? 6.385 -17.629 -10.631 1.00 59.09 120 PHE A N 1
ATOM 935 C CA . PHE A 1 120 ? 7.212 -16.505 -11.095 1.00 59.09 120 PHE A CA 1
ATOM 936 C C . PHE A 1 120 ? 7.305 -16.372 -12.627 1.00 59.09 120 PHE A C 1
ATOM 938 O O . PHE A 1 120 ? 7.716 -15.325 -13.124 1.00 59.09 120 PHE A O 1
ATOM 945 N N . HIS A 1 121 ? 6.891 -17.402 -13.372 1.00 54.47 121 HIS A N 1
ATOM 946 C CA . HIS A 1 121 ? 6.923 -17.442 -14.837 1.00 54.47 121 HIS A CA 1
ATOM 947 C C . HIS A 1 121 ? 5.639 -16.909 -15.501 1.00 54.47 121 HIS A C 1
ATOM 949 O O . HIS A 1 121 ? 5.543 -16.912 -16.727 1.00 54.47 121 HIS A O 1
ATOM 955 N N . GLU A 1 122 ? 4.650 -16.420 -14.738 1.00 61.12 122 GLU A N 1
ATOM 956 C CA . GLU A 1 122 ? 3.519 -15.695 -15.330 1.00 61.12 122 GLU A CA 1
ATOM 957 C C . GLU A 1 122 ? 4.037 -14.472 -16.116 1.00 61.12 122 GLU A C 1
ATOM 959 O O . GLU A 1 122 ? 4.759 -13.634 -15.568 1.00 61.12 122 GLU A O 1
ATOM 964 N N . GLY A 1 123 ? 3.608 -14.306 -17.374 1.00 66.06 123 GLY A N 1
ATOM 965 C CA . GLY A 1 123 ? 4.104 -13.244 -18.267 1.00 66.06 123 GLY A CA 1
ATOM 966 C C . GLY A 1 123 ? 4.011 -11.820 -17.694 1.00 66.06 123 GLY A C 1
ATOM 967 O O . GLY A 1 123 ? 4.847 -10.971 -17.987 1.00 66.06 123 GLY A O 1
ATOM 968 N N . SER A 1 124 ? 3.059 -11.549 -16.791 1.00 70.69 124 SER A N 1
ATOM 969 C CA . SER A 1 124 ? 2.972 -10.252 -16.104 1.00 70.69 124 SER A CA 1
ATOM 970 C C . SER A 1 124 ? 4.085 -10.015 -15.074 1.00 70.69 124 SER A C 1
ATOM 972 O O . SER A 1 124 ? 4.420 -8.854 -14.839 1.00 70.69 124 SER A O 1
ATOM 974 N N . ILE A 1 125 ? 4.611 -11.054 -14.418 1.00 76.38 125 ILE A N 1
ATOM 975 C CA . ILE A 1 125 ? 5.731 -10.928 -13.471 1.00 76.38 125 ILE A CA 1
ATOM 976 C C . ILE A 1 125 ? 7.036 -10.814 -14.251 1.00 76.38 125 ILE A C 1
ATOM 978 O O . ILE A 1 125 ? 7.808 -9.896 -13.988 1.00 76.38 125 ILE A O 1
ATOM 982 N N . ALA A 1 126 ? 7.239 -11.673 -15.253 1.00 80.75 126 ALA A N 1
ATOM 983 C CA . ALA A 1 126 ? 8.422 -11.631 -16.110 1.00 80.75 126 ALA A CA 1
ATOM 984 C C . ALA A 1 126 ? 8.606 -10.247 -16.763 1.00 80.75 126 ALA A C 1
ATOM 986 O O . ALA A 1 126 ? 9.675 -9.647 -16.655 1.00 80.75 126 ALA A O 1
ATOM 987 N N . ASN A 1 127 ? 7.530 -9.672 -17.319 1.00 83.31 127 ASN A N 1
ATOM 988 C CA . ASN A 1 127 ? 7.562 -8.324 -17.896 1.00 83.31 127 ASN A CA 1
ATOM 989 C C . ASN A 1 127 ? 7.912 -7.238 -16.868 1.00 83.31 127 ASN A C 1
ATOM 991 O O . ASN A 1 127 ? 8.589 -6.270 -17.206 1.00 83.31 127 ASN A O 1
ATOM 995 N N . ARG A 1 128 ? 7.477 -7.382 -15.608 1.00 87.88 128 ARG A N 1
ATOM 996 C CA . ARG A 1 128 ? 7.841 -6.440 -14.537 1.00 87.88 128 ARG A CA 1
ATOM 997 C C . ARG A 1 128 ? 9.299 -6.567 -14.139 1.00 87.88 128 ARG A C 1
ATOM 999 O O . ARG A 1 128 ? 9.935 -5.546 -13.941 1.00 87.88 128 ARG A O 1
ATOM 1006 N N . ILE A 1 129 ? 9.830 -7.784 -14.056 1.00 89.62 129 ILE A N 1
ATOM 1007 C CA . ILE A 1 129 ? 11.247 -8.005 -13.747 1.00 89.62 129 ILE A CA 1
ATOM 1008 C C . ILE A 1 129 ? 12.122 -7.353 -14.822 1.00 89.62 129 ILE A C 1
ATOM 1010 O O . ILE A 1 129 ? 13.023 -6.593 -14.478 1.00 89.62 129 ILE A O 1
ATOM 1014 N N . LEU A 1 130 ? 11.808 -7.562 -16.105 1.00 90.88 130 LEU A N 1
ATOM 1015 C CA . LEU A 1 130 ? 12.505 -6.901 -17.215 1.00 90.88 130 LEU A CA 1
ATOM 1016 C C . LEU A 1 130 ? 12.395 -5.372 -17.134 1.00 90.88 130 LEU A C 1
ATOM 1018 O O . LEU A 1 130 ? 13.380 -4.661 -17.339 1.00 90.88 130 LEU A O 1
ATOM 1022 N N . LEU A 1 131 ? 11.205 -4.855 -16.815 1.00 93.25 131 LEU A N 1
ATOM 1023 C CA . LEU A 1 131 ? 10.983 -3.420 -16.640 1.00 93.25 131 LEU A CA 1
ATOM 1024 C C . LEU A 1 131 ? 11.812 -2.855 -15.486 1.00 93.25 131 LEU A C 1
ATOM 1026 O O . LEU A 1 131 ? 12.427 -1.803 -15.626 1.00 93.25 131 LEU A O 1
ATOM 1030 N N . TRP A 1 132 ? 11.872 -3.565 -14.363 1.00 95.00 132 TRP A N 1
ATOM 1031 C CA . TRP A 1 132 ? 12.615 -3.141 -13.183 1.00 95.00 132 TRP A CA 1
ATOM 1032 C C . TRP A 1 132 ? 14.122 -3.202 -13.398 1.00 95.00 132 TRP A C 1
ATOM 1034 O O . TRP A 1 132 ? 14.818 -2.275 -13.001 1.00 95.00 132 TRP A O 1
ATOM 1044 N N . GLN A 1 133 ? 14.621 -4.228 -14.086 1.00 95.31 133 GLN A N 1
ATOM 1045 C CA . GLN A 1 133 ? 16.028 -4.313 -14.476 1.00 95.31 133 GLN A CA 1
ATOM 1046 C C . GLN A 1 133 ? 16.429 -3.147 -15.387 1.00 95.31 133 GLN A C 1
ATOM 1048 O O . GLN A 1 133 ? 17.438 -2.489 -15.130 1.00 95.31 133 GLN A O 1
ATOM 1053 N N . GLY A 1 134 ? 15.615 -2.838 -16.403 1.00 95.25 134 GLY A N 1
ATOM 1054 C CA . GLY A 1 134 ? 15.854 -1.681 -17.267 1.00 95.25 134 GLY A CA 1
ATOM 1055 C C . GLY A 1 134 ? 15.787 -0.358 -16.504 1.00 95.25 134 GLY A C 1
ATOM 1056 O O . GLY A 1 134 ? 16.680 0.471 -16.646 1.00 95.25 134 GLY A O 1
ATOM 1057 N N . ALA A 1 135 ? 14.801 -0.185 -15.621 1.00 96.12 135 ALA A N 1
ATOM 1058 C CA . ALA A 1 135 ? 14.695 0.996 -14.766 1.00 96.12 135 ALA A CA 1
ATOM 1059 C C . ALA A 1 135 ? 15.921 1.162 -13.850 1.00 96.12 135 ALA A C 1
ATOM 1061 O O . ALA A 1 135 ? 16.474 2.254 -13.739 1.00 96.12 135 ALA A O 1
ATOM 1062 N N . SER A 1 136 ? 16.403 0.084 -13.226 1.00 96.50 136 SER A N 1
ATOM 1063 C CA . SER A 1 136 ? 17.628 0.115 -12.422 1.00 96.50 136 SER A CA 1
ATOM 1064 C C . SER A 1 136 ? 18.854 0.491 -13.257 1.00 96.50 136 SER A C 1
ATOM 1066 O O . SER A 1 136 ? 19.668 1.298 -12.807 1.00 96.50 136 SER A O 1
ATOM 1068 N N . ALA A 1 137 ? 18.971 -0.020 -14.485 1.00 96.69 137 ALA A N 1
ATOM 1069 C CA . ALA A 1 137 ? 20.042 0.366 -15.400 1.00 96.69 137 ALA A CA 1
ATOM 1070 C C . ALA A 1 137 ? 19.945 1.848 -15.811 1.00 96.69 137 ALA A C 1
ATOM 1072 O O . ALA A 1 137 ? 20.954 2.549 -15.827 1.00 96.69 137 ALA A O 1
ATOM 1073 N N . MET A 1 138 ? 18.737 2.357 -16.066 1.00 96.25 138 MET A N 1
ATOM 1074 C CA . MET A 1 138 ? 18.481 3.776 -16.346 1.00 96.25 138 MET A CA 1
ATOM 1075 C C . MET A 1 138 ? 18.905 4.676 -15.179 1.00 96.25 138 MET A C 1
ATOM 1077 O O . MET A 1 138 ? 19.575 5.689 -15.388 1.00 96.25 138 MET A O 1
ATOM 1081 N N . ILE A 1 139 ? 18.578 4.285 -13.943 1.00 96.94 139 ILE A N 1
ATOM 1082 C CA . ILE A 1 139 ? 19.021 4.987 -12.729 1.00 96.94 139 ILE A CA 1
ATOM 1083 C C . ILE A 1 139 ? 20.549 4.983 -12.642 1.00 96.94 139 ILE A C 1
ATOM 1085 O O . ILE A 1 139 ? 21.146 6.028 -12.395 1.00 96.94 139 ILE A O 1
ATOM 1089 N N . ALA A 1 140 ? 21.190 3.837 -12.886 1.00 96.19 140 ALA A N 1
ATOM 1090 C CA . ALA A 1 140 ? 22.645 3.709 -12.836 1.00 96.19 140 ALA A CA 1
ATOM 1091 C C . ALA A 1 140 ? 23.362 4.575 -13.888 1.00 96.19 140 ALA A C 1
ATOM 1093 O O . ALA A 1 140 ? 24.459 5.066 -13.629 1.00 96.19 140 ALA A O 1
ATOM 1094 N N . GLN A 1 141 ? 22.742 4.816 -15.048 1.00 95.69 141 GLN A N 1
ATOM 1095 C CA . GLN A 1 141 ? 23.290 5.708 -16.074 1.00 95.69 141 GLN A CA 1
ATOM 1096 C C . GLN A 1 141 ? 23.207 7.191 -15.690 1.00 95.69 141 GLN A C 1
ATOM 1098 O O . GLN A 1 141 ? 24.065 7.979 -16.090 1.00 95.69 141 GLN A O 1
ATOM 1103 N N . ARG A 1 142 ? 22.172 7.601 -14.942 1.00 94.56 142 ARG A N 1
ATOM 1104 C CA . ARG A 1 142 ? 21.945 9.006 -14.552 1.00 94.56 142 ARG A CA 1
ATOM 1105 C C . ARG A 1 142 ? 21.554 9.148 -13.075 1.00 94.56 142 ARG A C 1
ATOM 1107 O O . ARG A 1 142 ? 20.504 9.721 -12.772 1.00 94.56 142 ARG A O 1
ATOM 1114 N N . PRO A 1 143 ? 22.418 8.734 -12.132 1.00 94.88 143 PRO A N 1
ATOM 1115 C CA . PRO A 1 143 ? 22.038 8.585 -10.727 1.00 94.88 143 PRO A CA 1
ATOM 1116 C C . PRO A 1 143 ? 21.717 9.911 -10.032 1.00 94.88 143 PRO A C 1
ATOM 1118 O O . PRO A 1 143 ? 21.042 9.901 -9.009 1.00 94.88 143 PRO A O 1
ATOM 1121 N N . PHE A 1 144 ? 22.172 11.051 -10.566 1.00 94.31 144 PHE A N 1
ATOM 1122 C CA . PHE A 1 144 ? 21.972 12.373 -9.958 1.00 94.31 144 PHE A CA 1
ATOM 1123 C C . PHE A 1 144 ? 20.871 13.228 -10.567 1.00 94.31 144 PHE A C 1
ATOM 1125 O O . PHE A 1 144 ? 20.256 14.004 -9.847 1.00 94.31 144 PHE A O 1
ATOM 1132 N N . LYS A 1 145 ? 20.650 13.128 -11.877 1.00 91.50 145 LYS A N 1
ATOM 1133 C CA . LYS A 1 145 ? 19.740 14.030 -12.598 1.00 91.50 145 LYS A CA 1
ATOM 1134 C C . LYS A 1 145 ? 18.528 13.323 -13.191 1.00 91.50 145 LYS A C 1
ATOM 1136 O O . LYS A 1 145 ? 17.574 14.006 -13.533 1.00 91.50 145 LYS A O 1
ATOM 1141 N N . GLY A 1 146 ? 18.577 11.996 -13.330 1.00 93.75 146 GLY A N 1
ATOM 1142 C CA . GLY A 1 146 ? 17.540 11.233 -14.011 1.00 93.75 146 GLY A CA 1
ATOM 1143 C C . GLY A 1 146 ? 17.280 11.709 -15.447 1.00 93.75 146 GLY A C 1
ATOM 1144 O O . GLY A 1 146 ? 18.197 12.107 -16.176 1.00 93.75 146 GLY A O 1
ATOM 1145 N N . MET A 1 147 ? 16.025 11.608 -15.866 1.00 94.69 147 MET A N 1
ATOM 1146 C CA . MET A 1 147 ? 15.511 11.882 -17.211 1.00 94.69 147 MET A CA 1
ATOM 1147 C C . MET A 1 147 ? 14.148 12.570 -17.107 1.00 94.69 147 MET A C 1
ATOM 1149 O O . MET A 1 147 ? 13.525 12.543 -16.049 1.00 94.69 147 MET A O 1
ATOM 1153 N N . SER A 1 148 ? 13.628 13.159 -18.185 1.00 93.38 148 SER A N 1
ATOM 1154 C CA . SER A 1 148 ? 12.258 13.678 -18.112 1.00 93.38 148 SER A CA 1
ATOM 1155 C C . SER A 1 148 ? 11.241 12.533 -18.012 1.00 93.38 148 SER A C 1
ATOM 1157 O O . SER A 1 148 ? 11.435 11.452 -18.575 1.00 93.38 148 SER A O 1
ATOM 1159 N N . PHE A 1 149 ? 10.128 12.772 -17.313 1.00 92.62 149 PHE A N 1
ATOM 1160 C CA . PHE A 1 149 ? 9.055 11.785 -17.145 1.00 92.62 149 PHE A CA 1
ATOM 1161 C C . PHE A 1 149 ? 8.498 11.287 -18.488 1.00 92.62 149 PHE A C 1
ATOM 1163 O O . PHE A 1 149 ? 8.168 10.115 -18.630 1.00 92.62 149 PHE A O 1
ATOM 1170 N N . GLN A 1 150 ? 8.437 12.156 -19.496 1.00 92.25 150 GLN A N 1
ATOM 1171 C CA . GLN A 1 150 ? 7.929 11.831 -20.827 1.00 92.25 150 GLN A CA 1
ATOM 1172 C C . GLN A 1 150 ? 8.881 10.917 -21.619 1.00 92.25 150 GLN A C 1
ATOM 1174 O O . GLN A 1 150 ? 8.444 10.207 -22.525 1.00 92.25 150 GLN A O 1
ATOM 1179 N N . GLU A 1 151 ? 10.173 10.913 -21.287 1.00 92.19 151 GLU A N 1
ATOM 1180 C CA . GLU A 1 151 ? 11.196 10.154 -22.011 1.00 92.19 151 GLU A CA 1
ATOM 1181 C C . GLU A 1 151 ? 11.389 8.738 -21.469 1.00 92.19 151 GLU A C 1
ATOM 1183 O O . GLU A 1 151 ? 11.700 7.842 -22.254 1.00 92.19 151 GLU A O 1
ATOM 1188 N N . ILE A 1 152 ? 11.194 8.505 -20.163 1.00 94.56 152 ILE A N 1
ATOM 1189 C CA . ILE A 1 152 ? 11.605 7.247 -19.508 1.00 94.56 152 ILE A CA 1
ATOM 1190 C C . ILE A 1 152 ? 11.006 6.002 -20.174 1.00 94.56 152 ILE A C 1
ATOM 1192 O O . ILE A 1 152 ? 11.694 5.001 -20.350 1.00 94.56 152 ILE A O 1
ATOM 1196 N N . GLY A 1 153 ? 9.741 6.075 -20.590 1.00 92.88 153 GLY A N 1
ATOM 1197 C CA . GLY A 1 153 ? 9.032 4.970 -21.228 1.00 92.88 153 GLY A CA 1
ATOM 1198 C C . GLY A 1 153 ? 9.565 4.630 -22.616 1.00 92.88 153 GLY A C 1
ATOM 1199 O O . GLY A 1 153 ? 9.804 3.465 -22.940 1.00 92.88 153 GLY A O 1
ATOM 1200 N N . ASN A 1 154 ? 9.793 5.665 -23.427 1.00 93.06 154 ASN A N 1
ATOM 1201 C CA . ASN A 1 154 ? 10.338 5.524 -24.775 1.00 93.06 154 ASN A CA 1
ATOM 1202 C C . ASN A 1 154 ? 11.800 5.079 -24.733 1.00 93.06 154 ASN A C 1
ATOM 1204 O O . ASN A 1 154 ? 12.200 4.219 -25.513 1.00 93.06 154 ASN A O 1
ATOM 1208 N N . TYR A 1 155 ? 12.573 5.619 -23.790 1.00 94.62 155 TYR A N 1
ATOM 1209 C CA . TYR A 1 155 ? 13.960 5.234 -23.576 1.00 94.62 155 TYR A CA 1
ATOM 1210 C C . TYR A 1 155 ? 14.071 3.769 -23.143 1.00 94.62 155 TYR A C 1
ATOM 1212 O O . TYR A 1 155 ? 14.832 3.011 -23.743 1.00 94.62 155 TYR A O 1
ATOM 1220 N N . TYR A 1 156 ? 13.249 3.339 -22.177 1.00 94.69 156 TYR A N 1
ATOM 1221 C CA . TYR A 1 156 ? 13.181 1.937 -21.768 1.00 94.69 156 TYR A CA 1
ATOM 1222 C C . TYR A 1 156 ? 12.884 1.017 -22.957 1.00 94.69 156 TYR A C 1
ATOM 1224 O O . TYR A 1 156 ? 13.593 0.039 -23.187 1.00 94.69 156 TYR A O 1
ATOM 1232 N N . ARG A 1 157 ? 11.871 1.368 -23.756 1.00 92.19 157 ARG A N 1
ATOM 1233 C CA . ARG A 1 157 ? 11.484 0.605 -24.944 1.00 92.19 157 ARG A CA 1
ATOM 1234 C C . ARG A 1 157 ? 12.605 0.516 -25.982 1.00 92.19 157 ARG A C 1
ATOM 1236 O O . ARG A 1 157 ? 12.784 -0.539 -26.570 1.00 92.19 157 ARG A O 1
ATOM 1243 N N . ALA A 1 158 ? 13.317 1.611 -26.229 1.00 92.25 158 ALA A N 1
ATOM 1244 C CA . ALA A 1 158 ? 14.351 1.661 -27.258 1.00 92.25 158 ALA A CA 1
ATOM 1245 C C . ALA A 1 158 ? 15.622 0.889 -26.875 1.00 92.25 158 ALA A C 1
ATOM 1247 O O . ALA A 1 158 ? 16.317 0.396 -27.758 1.00 92.25 158 ALA A O 1
ATOM 1248 N N . VAL A 1 159 ? 15.942 0.816 -25.578 1.00 93.50 159 VAL A N 1
ATOM 1249 C CA . VAL A 1 159 ? 17.245 0.324 -25.102 1.00 93.50 159 VAL A CA 1
ATOM 1250 C C . VAL A 1 159 ? 17.154 -1.031 -24.398 1.00 93.50 159 VAL A C 1
ATOM 1252 O O . VAL A 1 159 ? 18.073 -1.835 -24.523 1.00 93.50 159 VAL A O 1
ATOM 1255 N N . PHE A 1 160 ? 16.077 -1.294 -23.653 1.00 92.44 160 PHE A N 1
ATOM 1256 C CA . PHE A 1 160 ? 16.002 -2.433 -22.728 1.00 92.44 160 PHE A CA 1
ATOM 1257 C C . PHE A 1 160 ? 14.864 -3.413 -23.012 1.00 92.44 160 PHE A C 1
ATOM 1259 O O . PHE A 1 160 ? 14.922 -4.541 -22.528 1.00 92.44 160 PHE A O 1
ATOM 1266 N N . LEU A 1 161 ? 13.821 -3.010 -23.743 1.00 90.88 161 LEU A N 1
ATOM 1267 C CA . LEU A 1 161 ? 12.702 -3.900 -24.048 1.00 90.88 161 LEU A CA 1
ATOM 1268 C C . LEU A 1 161 ? 13.071 -4.839 -25.213 1.00 90.88 161 LEU A C 1
ATOM 1270 O O . LEU A 1 161 ? 13.424 -4.348 -26.286 1.00 90.88 161 LEU A O 1
ATOM 1274 N N . PRO A 1 162 ? 12.968 -6.169 -25.038 1.00 89.19 162 PRO A N 1
ATOM 1275 C CA . PRO A 1 162 ? 13.142 -7.124 -26.128 1.00 89.19 162 PRO A CA 1
ATOM 1276 C C . PRO A 1 162 ? 12.202 -6.855 -27.314 1.00 89.19 162 PRO A C 1
ATOM 1278 O O . PRO A 1 162 ? 11.054 -6.447 -27.133 1.00 89.19 162 PRO A O 1
ATOM 1281 N N . LEU A 1 163 ? 12.694 -7.093 -28.535 1.00 87.25 163 LEU A N 1
ATOM 1282 C CA . LEU A 1 163 ? 11.977 -6.779 -29.782 1.00 87.25 163 LEU A CA 1
ATOM 1283 C C . LEU A 1 163 ? 10.718 -7.633 -30.004 1.00 87.25 163 LEU A C 1
ATOM 1285 O O . LEU A 1 163 ? 9.845 -7.242 -30.771 1.00 87.25 163 LEU A O 1
ATOM 1289 N N . ASP A 1 164 ? 10.621 -8.782 -29.341 1.00 86.69 164 ASP A N 1
ATOM 1290 C CA . ASP A 1 164 ? 9.474 -9.691 -29.364 1.00 86.69 164 ASP A CA 1
ATOM 1291 C C . ASP A 1 164 ? 8.327 -9.246 -28.436 1.00 86.69 164 ASP A C 1
ATOM 1293 O O . ASP A 1 164 ? 7.245 -9.836 -28.468 1.00 86.69 164 ASP A O 1
ATOM 1297 N N . ILE A 1 165 ? 8.524 -8.192 -27.632 1.00 83.31 165 ILE A N 1
ATOM 1298 C CA . ILE A 1 165 ? 7.523 -7.683 -26.689 1.00 83.31 165 ILE A CA 1
ATOM 1299 C C . ILE A 1 165 ? 6.965 -6.336 -27.155 1.00 83.31 165 ILE A C 1
ATOM 1301 O O . ILE A 1 165 ? 7.582 -5.277 -27.020 1.00 83.31 165 ILE A O 1
ATOM 1305 N N . GLU A 1 166 ? 5.704 -6.334 -27.582 1.00 80.94 166 GLU A N 1
ATOM 1306 C CA . GLU A 1 166 ? 4.984 -5.107 -27.925 1.00 80.94 166 GLU A CA 1
ATOM 1307 C C . GLU A 1 166 ? 4.283 -4.483 -26.705 1.00 80.94 166 GLU A C 1
ATOM 1309 O O . GLU A 1 166 ? 3.063 -4.528 -26.559 1.00 80.94 166 GLU A O 1
ATOM 1314 N N . ALA A 1 167 ? 5.052 -3.851 -25.812 1.00 81.19 167 ALA A N 1
ATOM 1315 C CA . ALA A 1 167 ? 4.511 -3.154 -24.637 1.00 81.19 167 ALA A CA 1
ATOM 1316 C C . ALA A 1 167 ? 4.852 -1.656 -24.628 1.00 81.19 167 ALA A C 1
ATOM 1318 O O . ALA A 1 167 ? 5.939 -1.249 -25.048 1.00 81.19 167 ALA A O 1
ATOM 1319 N N . ARG A 1 168 ? 3.918 -0.815 -24.164 1.00 83.75 168 ARG A N 1
ATOM 1320 C CA . ARG A 1 168 ? 4.134 0.624 -23.929 1.00 83.75 168 ARG A CA 1
ATOM 1321 C C . ARG A 1 168 ? 3.992 0.913 -22.444 1.00 83.75 168 ARG A C 1
ATOM 1323 O O . ARG A 1 168 ? 2.955 0.617 -21.858 1.00 83.75 168 ARG A O 1
ATOM 1330 N N . TYR A 1 169 ? 5.019 1.523 -21.868 1.00 85.62 169 TYR A N 1
ATOM 1331 C CA . TYR A 1 169 ? 5.050 1.898 -20.462 1.00 85.62 169 TYR A CA 1
ATOM 1332 C C . TYR A 1 169 ? 5.236 3.405 -20.355 1.00 85.62 169 TYR A C 1
ATOM 1334 O O . TYR A 1 169 ? 6.177 3.941 -20.927 1.00 85.62 169 TYR A O 1
ATOM 1342 N N . SER A 1 170 ? 4.340 4.088 -19.647 1.00 84.25 170 SER A N 1
ATOM 1343 C CA . SER A 1 170 ? 4.518 5.494 -19.257 1.00 84.25 170 SER A CA 1
ATOM 1344 C C . SER A 1 170 ? 5.306 5.623 -17.951 1.00 84.25 170 SER A C 1
ATOM 1346 O O . SER A 1 170 ? 6.012 6.603 -17.749 1.00 84.25 170 SER A O 1
ATOM 1348 N N . THR A 1 171 ? 5.218 4.615 -17.081 1.00 89.75 171 THR A N 1
ATOM 1349 C CA . THR A 1 171 ? 5.913 4.532 -15.791 1.00 89.75 171 THR A CA 1
ATOM 1350 C C . THR A 1 171 ? 6.634 3.194 -15.659 1.00 89.75 171 THR A C 1
ATOM 1352 O O . THR A 1 171 ? 6.374 2.255 -16.412 1.00 89.75 171 THR A O 1
ATOM 1355 N N . MET A 1 172 ? 7.513 3.062 -14.666 1.00 92.12 172 MET A N 1
ATOM 1356 C CA . MET A 1 172 ? 8.253 1.816 -14.418 1.00 92.12 172 MET A CA 1
ATOM 1357 C C . MET A 1 172 ? 7.438 0.784 -13.608 1.00 92.12 172 MET A C 1
ATOM 1359 O O . MET A 1 172 ? 8.002 -0.142 -13.028 1.00 92.12 172 MET A O 1
ATOM 1363 N N . GLN A 1 173 ? 6.106 0.955 -13.529 1.00 87.00 173 GLN A N 1
ATOM 1364 C CA . GLN A 1 173 ? 5.172 0.162 -12.703 1.00 87.00 173 GLN A CA 1
ATOM 1365 C C . GLN A 1 173 ? 5.571 0.035 -11.218 1.00 87.00 173 GLN A C 1
ATOM 1367 O O . GLN A 1 173 ? 5.125 -0.870 -10.514 1.00 87.00 173 GLN A O 1
ATOM 1372 N N . SER A 1 174 ? 6.429 0.939 -10.758 1.00 89.12 174 SER A N 1
ATOM 1373 C CA . SER A 1 174 ? 6.862 1.130 -9.381 1.00 89.12 174 SER A CA 1
ATOM 1374 C C . SER A 1 174 ? 7.156 2.614 -9.234 1.00 89.12 174 SER A C 1
ATOM 1376 O O . SER A 1 174 ? 7.931 3.170 -10.024 1.00 89.12 174 SER A O 1
ATOM 1378 N N . ASP A 1 175 ? 6.524 3.261 -8.260 1.00 90.06 175 ASP A N 1
ATOM 1379 C CA . ASP A 1 175 ? 6.694 4.696 -8.036 1.00 90.06 175 ASP A CA 1
ATOM 1380 C C . ASP A 1 175 ? 8.139 5.002 -7.642 1.00 90.06 175 ASP A C 1
ATOM 1382 O O . ASP A 1 175 ? 8.735 5.937 -8.166 1.00 90.06 175 ASP A O 1
ATOM 1386 N N . TRP A 1 176 ? 8.763 4.134 -6.842 1.00 92.88 176 TRP A N 1
ATOM 1387 C CA . TRP A 1 176 ? 10.172 4.237 -6.460 1.00 92.88 176 TRP A CA 1
ATOM 1388 C C . TRP A 1 176 ? 11.122 4.201 -7.658 1.00 92.88 176 TRP A C 1
ATOM 1390 O O . TRP A 1 176 ? 12.025 5.032 -7.763 1.00 92.88 176 TRP A O 1
ATOM 1400 N N . LEU A 1 177 ? 10.903 3.272 -8.592 1.00 94.81 177 LEU A N 1
ATOM 1401 C CA . LEU A 1 177 ? 11.723 3.171 -9.802 1.00 94.81 177 LEU A CA 1
ATOM 1402 C C . LEU A 1 177 ? 11.438 4.307 -10.781 1.00 94.81 177 LEU A C 1
ATOM 1404 O O . LEU A 1 177 ? 12.357 4.796 -11.433 1.00 94.81 177 LEU A O 1
ATOM 1408 N N . THR A 1 178 ? 10.185 4.750 -10.868 1.00 95.12 178 THR A N 1
ATOM 1409 C CA . THR A 1 178 ? 9.789 5.886 -11.708 1.00 95.12 178 THR A CA 1
ATOM 1410 C C . THR A 1 178 ? 10.442 7.168 -11.200 1.00 95.12 178 THR A C 1
ATOM 1412 O O . THR A 1 178 ? 11.125 7.844 -11.965 1.00 95.12 178 THR A O 1
ATOM 1415 N N . LEU A 1 179 ? 10.329 7.460 -9.901 1.00 95.31 179 LEU A N 1
ATOM 1416 C CA . LEU A 1 179 ? 11.001 8.590 -9.259 1.00 95.31 179 LEU A CA 1
ATOM 1417 C C . LEU A 1 179 ? 12.519 8.496 -9.409 1.00 95.31 179 LEU A C 1
ATOM 1419 O O . LEU A 1 179 ? 13.155 9.498 -9.721 1.00 95.31 179 LEU A O 1
ATOM 1423 N N . GLY A 1 180 ? 13.089 7.298 -9.259 1.00 96.19 180 GLY A N 1
ATOM 1424 C CA . GLY A 1 180 ? 14.509 7.057 -9.495 1.00 96.19 180 GLY A CA 1
ATOM 1425 C C . GLY A 1 180 ? 14.936 7.389 -10.925 1.00 96.19 180 GLY A C 1
ATOM 1426 O O . GLY A 1 180 ? 15.939 8.068 -11.130 1.00 96.19 180 GLY A O 1
ATOM 1427 N N . CYS A 1 181 ? 14.179 6.941 -11.927 1.00 96.50 181 CYS A N 1
ATOM 1428 C CA . CYS A 1 181 ? 14.488 7.221 -13.330 1.00 96.50 181 CYS A CA 1
ATOM 1429 C C . CYS A 1 181 ? 14.365 8.712 -13.657 1.00 96.50 181 CYS A C 1
ATOM 1431 O O . CYS A 1 181 ? 15.145 9.221 -14.459 1.00 96.50 181 CYS A O 1
ATOM 1433 N N . VAL A 1 182 ? 13.399 9.409 -13.049 1.00 96.44 182 VAL A N 1
ATOM 1434 C CA . VAL A 1 182 ? 13.129 10.822 -13.344 1.00 96.44 182 VAL A CA 1
ATOM 1435 C C . VAL A 1 182 ? 14.078 11.761 -12.607 1.00 96.44 182 VAL A C 1
ATOM 1437 O O . VAL A 1 182 ? 14.586 12.710 -13.192 1.00 96.44 182 VAL A O 1
ATOM 1440 N N . HIS A 1 183 ? 14.360 11.490 -11.336 1.00 95.69 183 HIS A N 1
ATOM 1441 C CA . HIS A 1 183 ? 15.077 12.413 -10.452 1.00 95.69 183 HIS A CA 1
ATOM 1442 C C . HIS A 1 183 ? 16.439 11.888 -9.982 1.00 95.69 183 HIS A C 1
ATOM 1444 O O . HIS A 1 183 ? 17.141 12.568 -9.234 1.00 95.69 183 HIS A O 1
ATOM 1450 N N . GLY A 1 184 ? 16.831 10.687 -10.407 1.00 95.00 184 GLY A N 1
ATOM 1451 C CA . GLY A 1 184 ? 17.987 9.993 -9.855 1.00 95.00 184 GLY A CA 1
ATOM 1452 C C . GLY A 1 184 ? 17.679 9.330 -8.510 1.00 95.00 184 GLY A C 1
ATOM 1453 O O . GLY A 1 184 ? 16.563 9.381 -7.997 1.00 95.00 184 GLY A O 1
ATOM 1454 N N . VAL A 1 185 ? 18.689 8.698 -7.914 1.00 94.88 185 VAL A N 1
ATOM 1455 C CA . VAL A 1 185 ? 18.535 7.860 -6.710 1.00 94.88 185 VAL A CA 1
ATOM 1456 C C . VAL A 1 185 ? 18.216 8.662 -5.439 1.00 94.88 185 VAL A C 1
ATOM 1458 O O . VAL A 1 185 ? 17.643 8.125 -4.494 1.00 94.88 185 VAL A O 1
ATOM 1461 N N . TRP A 1 186 ? 18.535 9.958 -5.408 1.00 93.38 186 TRP A N 1
ATOM 1462 C CA . TRP A 1 186 ? 18.427 10.793 -4.202 1.00 93.38 186 TRP A CA 1
ATOM 1463 C C . TRP A 1 186 ? 16.989 10.986 -3.744 1.00 93.38 186 TRP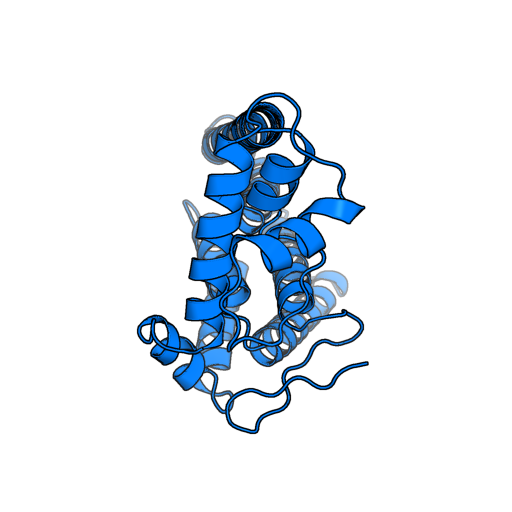 A C 1
ATOM 1465 O O . TRP A 1 186 ? 16.707 10.865 -2.557 1.00 93.38 186 TRP A O 1
ATOM 1475 N N . LEU A 1 187 ? 16.068 11.258 -4.671 1.00 92.75 187 LEU A N 1
ATOM 1476 C CA . LEU A 1 187 ? 14.671 11.492 -4.321 1.00 92.75 187 LEU A CA 1
ATOM 1477 C C . LEU A 1 187 ? 13.991 10.253 -3.712 1.00 92.75 187 LEU A C 1
ATOM 1479 O O . LEU A 1 187 ? 13.462 10.381 -2.605 1.00 92.75 187 LEU A O 1
ATOM 1483 N N . PRO A 1 188 ? 14.011 9.057 -4.344 1.00 92.75 188 PRO A N 1
ATOM 1484 C CA . PRO A 1 188 ? 13.451 7.865 -3.717 1.00 92.75 188 PRO A CA 1
ATOM 1485 C C . PRO A 1 188 ? 14.184 7.505 -2.418 1.00 92.75 188 PRO A C 1
ATOM 1487 O O . PRO A 1 188 ? 13.539 7.048 -1.482 1.00 92.75 188 PRO A O 1
ATOM 1490 N N . PHE A 1 189 ? 15.491 7.770 -2.301 1.00 92.88 189 PHE A N 1
ATOM 1491 C CA . PHE A 1 189 ? 16.222 7.549 -1.050 1.00 92.88 189 PHE A CA 1
ATOM 1492 C C . PHE A 1 189 ? 15.739 8.463 0.090 1.00 92.88 189 PHE A C 1
ATOM 1494 O O . PHE A 1 189 ? 15.466 7.985 1.192 1.00 92.88 189 PHE A O 1
ATOM 1501 N N . ILE A 1 190 ? 15.589 9.766 -0.166 1.00 94.81 190 ILE A N 1
ATOM 1502 C CA . ILE A 1 190 ? 15.109 10.742 0.825 1.00 94.81 190 ILE A CA 1
ATOM 1503 C C . ILE A 1 190 ? 13.672 10.416 1.233 1.00 94.81 190 ILE A C 1
ATOM 1505 O O . ILE A 1 190 ? 13.384 10.289 2.423 1.00 94.81 190 ILE A O 1
ATOM 1509 N N . LEU A 1 191 ? 12.778 10.233 0.258 1.00 94.00 191 LEU A N 1
ATOM 1510 C CA . LEU A 1 191 ? 11.376 9.907 0.524 1.00 94.00 191 LEU A CA 1
ATOM 1511 C C . LEU A 1 191 ? 11.242 8.564 1.247 1.00 94.00 191 LEU A C 1
ATOM 1513 O O . LEU A 1 191 ? 10.492 8.472 2.213 1.00 94.00 191 LEU A O 1
ATOM 1517 N N . GLY A 1 192 ? 12.010 7.552 0.838 1.00 92.12 192 GLY A N 1
ATOM 1518 C CA . GLY A 1 192 ? 12.051 6.248 1.497 1.00 92.12 192 GLY A CA 1
ATOM 1519 C C . GLY A 1 192 ? 12.503 6.358 2.949 1.00 92.12 192 GLY A C 1
ATOM 1520 O O . GLY A 1 192 ? 11.851 5.816 3.836 1.00 92.12 192 GLY A O 1
ATOM 1521 N N . THR A 1 193 ? 13.553 7.137 3.215 1.00 93.06 193 THR A N 1
ATOM 1522 C CA . THR A 1 193 ? 14.047 7.384 4.579 1.00 93.06 193 THR A CA 1
ATOM 1523 C C . THR A 1 193 ? 12.993 8.078 5.443 1.00 93.06 193 THR A C 1
ATOM 1525 O O . THR A 1 193 ? 12.779 7.676 6.585 1.00 93.06 193 THR A O 1
ATOM 1528 N N . ILE A 1 194 ? 12.293 9.081 4.902 1.00 94.62 194 ILE A N 1
ATOM 1529 C CA . ILE A 1 194 ? 11.216 9.783 5.615 1.00 94.62 194 ILE A CA 1
ATOM 1530 C C . ILE A 1 194 ? 10.060 8.825 5.912 1.00 94.62 194 ILE A C 1
ATOM 1532 O O . ILE A 1 194 ? 9.622 8.736 7.055 1.00 94.62 194 ILE A O 1
ATOM 1536 N N . ILE A 1 195 ? 9.583 8.087 4.909 1.00 93.06 195 ILE A N 1
ATOM 1537 C CA . ILE A 1 195 ? 8.441 7.175 5.047 1.00 93.06 195 ILE A CA 1
ATOM 1538 C C . ILE A 1 195 ? 8.753 6.049 6.040 1.00 93.06 195 ILE A C 1
ATOM 1540 O O . ILE A 1 195 ? 7.953 5.791 6.939 1.00 93.06 195 ILE A O 1
ATOM 1544 N N . ILE A 1 196 ? 9.932 5.427 5.941 1.00 92.69 196 ILE A N 1
ATOM 1545 C CA . ILE A 1 196 ? 10.382 4.399 6.890 1.00 92.69 196 ILE A CA 1
ATOM 1546 C C . ILE A 1 196 ? 10.536 4.998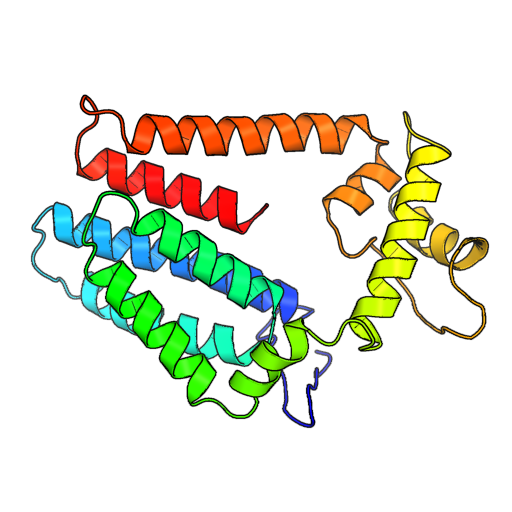 8.290 1.00 92.69 196 ILE A C 1
ATOM 1548 O O . ILE A 1 196 ? 10.069 4.406 9.261 1.00 92.69 196 ILE A O 1
ATOM 1552 N N . GLY A 1 197 ? 11.131 6.188 8.410 1.00 92.56 197 GLY A N 1
ATOM 1553 C CA . GLY A 1 197 ? 11.263 6.893 9.684 1.00 92.56 197 GLY A CA 1
ATOM 1554 C C . GLY A 1 197 ? 9.911 7.160 10.348 1.00 92.56 197 GLY A C 1
ATOM 1555 O O . GLY A 1 197 ? 9.743 6.875 11.532 1.00 92.56 197 GLY A O 1
ATOM 1556 N N . LEU A 1 198 ? 8.919 7.625 9.582 1.00 92.94 198 LEU A N 1
ATOM 1557 C CA . LEU A 1 198 ? 7.549 7.833 10.059 1.00 92.94 198 LEU A CA 1
ATOM 1558 C C . LEU A 1 198 ? 6.869 6.517 10.453 1.00 92.94 198 LEU A C 1
ATOM 1560 O O . LEU A 1 198 ? 6.201 6.466 11.486 1.00 92.94 198 LEU A O 1
ATOM 1564 N N . ALA A 1 199 ? 7.057 5.446 9.676 1.00 90.12 199 ALA A N 1
ATOM 1565 C CA . ALA A 1 199 ? 6.519 4.128 10.002 1.00 90.12 199 ALA A CA 1
ATOM 1566 C C . ALA A 1 199 ? 7.108 3.589 11.319 1.00 90.12 199 ALA A C 1
ATOM 1568 O O . ALA A 1 199 ? 6.364 3.135 12.188 1.00 90.12 199 ALA A O 1
ATOM 1569 N N . LEU A 1 200 ? 8.427 3.702 11.508 1.00 92.06 200 LEU A N 1
ATOM 1570 C CA . LEU A 1 200 ? 9.124 3.271 12.725 1.00 92.06 200 LEU A CA 1
ATOM 1571 C C . LEU A 1 200 ? 8.759 4.131 13.941 1.00 92.06 200 LEU A C 1
ATOM 1573 O O . LEU A 1 200 ? 8.493 3.598 15.021 1.00 92.06 200 LEU A O 1
ATOM 1577 N N . ALA A 1 201 ? 8.701 5.454 13.783 1.00 92.69 201 ALA A N 1
ATOM 1578 C CA . ALA A 1 201 ? 8.285 6.361 14.850 1.00 92.69 201 ALA A CA 1
ATOM 1579 C C . ALA A 1 201 ? 6.830 6.092 15.260 1.00 92.69 201 ALA A C 1
ATOM 1581 O O . ALA A 1 201 ? 6.531 5.919 16.439 1.00 92.69 201 ALA A O 1
ATOM 1582 N N . GLY A 1 202 ? 5.924 5.962 14.289 1.00 90.69 202 GLY A N 1
ATOM 1583 C CA . GLY A 1 202 ? 4.528 5.631 14.555 1.00 90.69 202 GLY A CA 1
ATOM 1584 C C . GLY A 1 202 ? 4.365 4.261 15.219 1.00 90.69 202 GLY A C 1
ATOM 1585 O O . GLY A 1 202 ? 3.610 4.139 16.186 1.00 90.69 202 GLY A O 1
ATOM 1586 N N . ALA A 1 203 ? 5.129 3.250 14.790 1.00 88.75 203 ALA A N 1
ATOM 1587 C CA . ALA A 1 203 ? 5.134 1.931 15.417 1.00 88.75 203 ALA A CA 1
ATOM 1588 C C . ALA A 1 203 ? 5.640 1.985 16.866 1.00 88.75 203 ALA A C 1
ATOM 1590 O O . ALA A 1 203 ? 4.980 1.458 17.754 1.00 88.75 203 ALA A O 1
ATOM 1591 N N . THR A 1 204 ? 6.762 2.653 17.139 1.00 90.94 204 THR A N 1
ATOM 1592 C CA . THR A 1 204 ? 7.312 2.750 18.506 1.00 90.94 204 THR A CA 1
ATOM 1593 C C . THR A 1 204 ? 6.374 3.511 19.446 1.00 90.94 204 THR A C 1
ATOM 1595 O O . THR A 1 204 ? 6.065 3.021 20.535 1.00 90.94 204 THR A O 1
ATOM 1598 N N . LEU A 1 205 ? 5.828 4.648 19.005 1.00 91.00 205 LEU A N 1
ATOM 1599 C CA . LEU A 1 205 ? 4.845 5.420 19.771 1.00 91.00 205 LEU A CA 1
ATOM 1600 C C . LEU A 1 205 ? 3.561 4.614 20.027 1.00 91.00 205 LEU A C 1
ATOM 1602 O O . LEU A 1 205 ? 3.026 4.631 21.133 1.00 91.00 205 LEU A O 1
ATOM 1606 N N . SER A 1 206 ? 3.115 3.810 19.060 1.00 88.38 206 SER A N 1
ATOM 1607 C CA . SER A 1 206 ? 1.935 2.937 19.184 1.00 88.38 206 SER A CA 1
ATOM 1608 C C . SER A 1 206 ? 2.021 1.880 20.297 1.00 88.38 206 SER A C 1
ATOM 1610 O O . SER A 1 206 ? 0.995 1.285 20.658 1.00 88.38 206 SER A O 1
ATOM 1612 N N . PHE A 1 207 ? 3.215 1.625 20.837 1.00 86.69 207 PHE A N 1
ATOM 1613 C CA . PHE A 1 207 ? 3.448 0.722 21.969 1.00 86.69 207 PHE A CA 1
ATOM 1614 C C . PHE A 1 207 ? 3.918 1.446 23.232 1.00 86.69 207 PHE A C 1
ATOM 1616 O O . PHE A 1 207 ? 4.107 0.804 24.264 1.00 86.69 207 PHE A O 1
ATOM 1623 N N . HIS A 1 208 ? 4.063 2.771 23.191 1.00 88.75 208 HIS A N 1
ATOM 1624 C CA . HIS A 1 208 ? 4.546 3.520 24.337 1.00 88.75 208 HIS A CA 1
ATOM 1625 C C . HIS A 1 208 ? 3.488 3.546 25.462 1.00 88.75 208 HIS A C 1
ATOM 1627 O O . HIS A 1 208 ? 2.3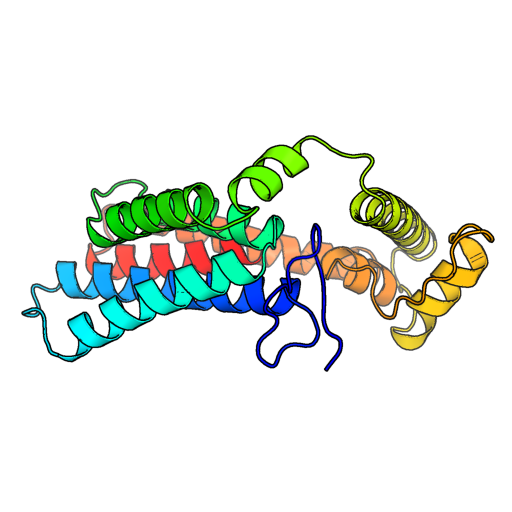23 3.896 25.222 1.00 88.75 208 HIS A O 1
ATOM 1633 N N . PRO A 1 209 ? 3.850 3.190 26.711 1.00 87.00 209 PRO A N 1
ATOM 1634 C CA . PRO A 1 209 ? 2.887 3.051 27.803 1.00 87.00 209 PRO A CA 1
ATOM 1635 C C . PRO A 1 209 ? 2.250 4.384 28.211 1.00 87.00 209 PRO A C 1
ATOM 1637 O O . PRO A 1 209 ? 1.092 4.389 28.617 1.00 87.00 209 PRO A O 1
ATOM 1640 N N . ALA A 1 210 ? 2.969 5.500 28.044 1.00 91.31 210 ALA A N 1
ATOM 1641 C CA . ALA A 1 210 ? 2.486 6.839 28.397 1.00 91.31 210 ALA A CA 1
ATOM 1642 C C . ALA A 1 210 ? 1.388 7.390 27.467 1.00 91.31 210 ALA A C 1
ATOM 1644 O O . ALA A 1 210 ? 0.749 8.380 27.808 1.00 91.31 210 ALA A O 1
ATOM 1645 N N . ILE A 1 211 ? 1.172 6.782 26.296 1.00 89.81 211 ILE A N 1
ATOM 1646 C CA . ILE A 1 211 ? 0.148 7.230 25.345 1.00 89.81 211 ILE A CA 1
ATOM 1647 C C . ILE A 1 211 ? -1.187 6.568 25.686 1.00 89.81 211 ILE A C 1
ATOM 1649 O O . ILE A 1 211 ? -1.240 5.372 25.994 1.00 89.81 211 ILE A O 1
ATOM 1653 N N . SER A 1 212 ? -2.274 7.337 25.616 1.00 87.81 212 SER A N 1
ATOM 1654 C CA . SER A 1 212 ? -3.615 6.835 25.906 1.00 87.81 212 SER A CA 1
ATOM 1655 C C . SER A 1 212 ? -4.009 5.683 24.954 1.00 87.81 212 SER A C 1
ATOM 1657 O O . SER A 1 212 ? -3.520 5.599 23.822 1.00 87.81 212 SER A O 1
ATOM 1659 N N . PRO A 1 213 ? -4.894 4.755 25.366 1.00 84.56 213 PRO A N 1
ATOM 1660 C CA . PRO A 1 213 ? -5.343 3.668 24.494 1.00 84.56 213 PRO A CA 1
ATOM 1661 C C . PRO A 1 213 ? -5.977 4.137 23.173 1.00 84.56 213 PRO A C 1
ATOM 1663 O O . PRO A 1 213 ? -5.747 3.506 22.141 1.00 84.56 213 PRO A O 1
ATOM 1666 N N . SER A 1 214 ? -6.739 5.234 23.198 1.00 82.44 214 SER A N 1
ATOM 1667 C CA . SER A 1 214 ? -7.383 5.835 22.024 1.00 82.44 214 SER A CA 1
ATOM 1668 C C . SER A 1 214 ? -6.351 6.402 21.049 1.00 82.44 214 SER A C 1
ATOM 1670 O O . SER A 1 214 ? -6.380 6.065 19.864 1.00 82.44 214 SER A O 1
ATOM 1672 N N . ASP A 1 215 ? -5.370 7.155 21.549 1.00 87.38 215 ASP A N 1
ATOM 1673 C CA . ASP A 1 215 ? -4.313 7.744 20.717 1.00 87.38 215 ASP A CA 1
ATOM 1674 C C . ASP A 1 215 ? -3.399 6.664 20.127 1.00 87.38 215 ASP A C 1
ATOM 1676 O O . ASP A 1 215 ? -3.016 6.737 18.960 1.00 87.38 215 ASP A O 1
ATOM 1680 N N . ARG A 1 216 ? -3.114 5.592 20.884 1.00 87.50 216 ARG A N 1
ATOM 1681 C CA . ARG A 1 216 ? -2.407 4.416 20.349 1.00 87.50 216 ARG A CA 1
ATOM 1682 C C . ARG A 1 216 ? -3.174 3.761 19.203 1.00 87.50 216 ARG A C 1
ATOM 1684 O O . ARG A 1 216 ? -2.546 3.288 18.261 1.00 87.50 216 ARG A O 1
ATOM 1691 N N . SER A 1 217 ? -4.506 3.718 19.256 1.00 84.00 217 SER A N 1
ATOM 1692 C CA . SER A 1 217 ? -5.313 3.175 18.156 1.00 84.00 217 SER A CA 1
ATOM 1693 C C . SER A 1 217 ? -5.182 4.017 16.887 1.00 84.00 217 SER A C 1
ATOM 1695 O O . SER A 1 217 ? -4.972 3.462 15.807 1.00 84.00 217 SER A O 1
ATOM 1697 N N . ILE A 1 218 ? -5.234 5.346 17.032 1.00 86.88 218 ILE A N 1
ATOM 1698 C CA . ILE A 1 218 ? -5.052 6.297 15.929 1.00 86.88 218 ILE A CA 1
ATOM 1699 C C . ILE A 1 218 ? -3.653 6.147 15.327 1.00 86.88 218 ILE A C 1
ATOM 1701 O O . ILE A 1 218 ? -3.528 5.969 14.117 1.00 86.88 218 ILE A O 1
ATOM 1705 N N . LEU A 1 219 ? -2.607 6.140 16.160 1.00 90.06 219 LEU A N 1
ATOM 1706 C CA . LEU A 1 219 ? -1.225 5.966 15.709 1.00 90.06 219 LEU A CA 1
ATOM 1707 C C . LEU A 1 219 ? -1.045 4.653 14.940 1.00 90.06 219 LEU A C 1
ATOM 1709 O O . LEU A 1 219 ? -0.482 4.667 13.849 1.00 90.06 219 LEU A O 1
ATOM 1713 N N . ARG A 1 220 ? -1.607 3.542 15.433 1.00 87.19 220 ARG A N 1
ATOM 1714 C CA . ARG A 1 220 ? -1.574 2.253 14.721 1.00 87.19 220 ARG A CA 1
ATOM 1715 C C . ARG A 1 220 ? -2.282 2.322 13.377 1.00 87.19 220 ARG A C 1
ATOM 1717 O O . ARG A 1 220 ? -1.778 1.749 12.419 1.00 87.19 220 ARG A O 1
ATOM 1724 N N . CYS A 1 221 ? -3.419 3.012 13.295 1.00 87.56 221 CYS A N 1
ATOM 1725 C CA . CYS A 1 221 ? -4.134 3.221 12.038 1.00 87.56 221 CYS A CA 1
ATOM 1726 C C . CYS A 1 221 ? -3.283 4.004 11.037 1.00 87.56 221 CYS A C 1
ATOM 1728 O O . CYS A 1 221 ? -3.074 3.541 9.918 1.00 87.56 221 CYS A O 1
ATOM 1730 N N . CYS A 1 222 ? -2.722 5.140 11.454 1.00 89.06 222 CYS A N 1
ATOM 1731 C CA . CYS A 1 222 ? -1.846 5.951 10.612 1.00 89.06 222 CYS A CA 1
ATOM 1732 C C . CYS A 1 222 ? -0.611 5.161 10.154 1.00 89.06 222 CYS A C 1
ATOM 1734 O O . CYS A 1 222 ? -0.264 5.180 8.977 1.00 89.06 222 CYS A O 1
ATOM 1736 N N . THR A 1 223 ? 0.027 4.408 11.052 1.00 90.12 223 THR A N 1
ATOM 1737 C CA . THR A 1 223 ? 1.182 3.576 10.700 1.00 90.12 223 THR A CA 1
ATOM 1738 C C . THR A 1 223 ? 0.804 2.422 9.773 1.00 90.12 223 THR A C 1
ATOM 1740 O O . THR A 1 223 ? 1.539 2.157 8.830 1.00 90.12 223 THR A O 1
ATOM 1743 N N . ALA A 1 224 ? -0.350 1.776 9.964 1.00 85.62 224 ALA A N 1
ATOM 1744 C CA . ALA A 1 224 ? -0.830 0.716 9.075 1.00 85.62 224 ALA A CA 1
ATOM 1745 C C . ALA A 1 224 ? -1.096 1.218 7.647 1.00 85.62 224 ALA A C 1
ATOM 1747 O O . ALA A 1 224 ? -0.854 0.485 6.689 1.00 85.62 224 ALA A O 1
ATOM 1748 N N . VAL A 1 225 ? -1.571 2.462 7.513 1.00 87.50 225 VAL A N 1
ATOM 1749 C CA . VAL A 1 225 ? -1.759 3.155 6.228 1.00 87.50 225 VAL A CA 1
ATOM 1750 C C . VAL A 1 225 ? -0.414 3.424 5.556 1.00 87.50 225 VAL A C 1
ATOM 1752 O O . VAL A 1 225 ? -0.268 3.155 4.369 1.00 87.50 225 VAL A O 1
ATOM 1755 N N . ILE A 1 226 ? 0.584 3.893 6.313 1.00 87.50 226 ILE A N 1
ATOM 1756 C CA . ILE A 1 226 ? 1.943 4.097 5.791 1.00 87.50 226 ILE A CA 1
ATOM 1757 C C . ILE A 1 226 ? 2.548 2.759 5.344 1.00 87.50 226 ILE A C 1
ATOM 1759 O O . ILE A 1 226 ? 3.082 2.675 4.246 1.00 87.50 226 ILE A O 1
ATOM 1763 N N . ILE A 1 227 ? 2.415 1.701 6.151 1.00 86.56 227 ILE A N 1
ATOM 1764 C CA . ILE A 1 227 ? 2.898 0.353 5.814 1.00 86.56 227 ILE A CA 1
ATOM 1765 C C . ILE A 1 227 ? 2.214 -0.189 4.555 1.00 86.56 227 ILE A C 1
ATOM 1767 O O . ILE A 1 227 ? 2.879 -0.816 3.744 1.00 86.56 227 ILE A O 1
ATOM 1771 N N . ALA A 1 228 ? 0.916 0.067 4.363 1.00 80.19 228 ALA A N 1
ATOM 1772 C CA . ALA A 1 228 ? 0.189 -0.379 3.171 1.00 80.19 228 ALA A CA 1
ATOM 1773 C C . ALA A 1 228 ? 0.674 0.281 1.871 1.00 80.19 228 ALA A C 1
ATOM 1775 O O . ALA A 1 228 ? 0.400 -0.237 0.789 1.00 80.19 228 ALA A O 1
ATOM 1776 N N . TYR A 1 229 ? 1.318 1.446 1.976 1.00 79.81 229 TYR A N 1
ATOM 1777 C CA . TYR A 1 229 ? 1.832 2.204 0.838 1.00 79.81 229 TYR A CA 1
ATOM 1778 C C . TYR A 1 229 ? 3.260 1.797 0.436 1.00 79.81 229 TYR A C 1
ATOM 1780 O O . TYR A 1 229 ? 3.646 2.011 -0.712 1.00 79.81 229 TYR A O 1
ATOM 1788 N N . ILE A 1 230 ? 4.041 1.243 1.372 1.00 78.62 230 ILE A N 1
ATOM 1789 C CA . ILE A 1 230 ? 5.417 0.769 1.140 1.00 78.62 230 ILE A CA 1
ATOM 1790 C C . ILE A 1 230 ? 5.394 -0.523 0.320 1.00 78.62 230 ILE A C 1
ATOM 1792 O O . ILE A 1 230 ? 6.155 -0.576 -0.675 1.00 78.62 230 ILE A O 1
#